Protein AF-A0A975FB37-F1 (afdb_monomer_lite)

Organism: NCBI:txid111769

Foldseek 3Di:
DAEEEPPDDPVLDDAPDLLVLLLLLQLVLQVVFQYHYHYPQVNLVCQLPDPRDDPSSNVSSVVCNVCVVVCVVVVVLFQEHEYEYSPDDDWDWDDDDSHIYTYHYSNLSNDSQLSGHAEEEEQADLLVLVLLLLLVLLCVVVVNQWHFDHNYDHCVHQNRVVVVVVVLPDSGAYEYEYEQLAQDLQGHGDDRVVSQDPQQDADDNRYHYDYHPANDCLLQQALVLLQVLCVVVVPDVVVVVLSVVVVVLCVVPVPNSRNADQAFWDFLQRQLVCCVVRNDDVLVSQCVDPVRVPDPCSVVSHDPPPVCTDTSGHPHPCSSVSSSVRSVVDDSVPDDHDPSNVVVSNVSSSVSCNRGTHRDDPDPPD

Structure (mmCIF, N/CA/C/O backbone):
data_AF-A0A975FB37-F1
#
_entry.id   AF-A0A975FB37-F1
#
loop_
_atom_site.group_PDB
_atom_site.id
_atom_site.type_symbol
_atom_site.label_atom_id
_atom_site.label_alt_id
_atom_site.label_comp_id
_atom_site.label_asym_id
_atom_site.label_entity_id
_atom_site.label_seq_id
_atom_site.pdbx_PDB_ins_code
_atom_site.Cartn_x
_atom_site.Cartn_y
_atom_site.Cartn_z
_atom_site.occupancy
_atom_site.B_iso_or_equiv
_atom_site.auth_seq_id
_atom_site.auth_comp_id
_atom_site.auth_asym_id
_atom_site.auth_atom_id
_atom_site.pdbx_PDB_model_num
ATOM 1 N N . MET A 1 1 ? 6.789 -0.150 -9.348 1.00 93.19 1 MET A N 1
ATOM 2 C CA . MET A 1 1 ? 5.985 -1.177 -10.052 1.00 93.19 1 MET A CA 1
ATOM 3 C C . MET A 1 1 ? 6.853 -2.002 -10.996 1.00 93.19 1 MET A C 1
ATOM 5 O O . MET A 1 1 ? 7.954 -1.569 -11.324 1.00 93.19 1 MET A O 1
ATOM 9 N N . ILE A 1 2 ? 6.384 -3.176 -11.433 1.00 94.19 2 ILE A N 1
ATOM 10 C CA . ILE A 1 2 ? 7.045 -4.003 -12.457 1.00 94.19 2 ILE A CA 1
ATOM 11 C C . ILE A 1 2 ? 6.492 -3.695 -13.847 1.00 94.19 2 ILE A C 1
ATOM 13 O O . ILE A 1 2 ? 5.304 -3.892 -14.096 1.00 94.19 2 ILE A O 1
ATOM 17 N N . PHE A 1 3 ? 7.378 -3.316 -14.765 1.00 95.00 3 PHE A N 1
ATOM 18 C CA . PHE A 1 3 ? 7.104 -3.150 -16.190 1.00 95.00 3 PHE A CA 1
ATOM 19 C C . PHE A 1 3 ? 7.838 -4.235 -16.988 1.00 95.00 3 PHE A C 1
ATOM 21 O O . PHE A 1 3 ? 9.049 -4.392 -16.854 1.00 95.00 3 PHE A O 1
ATOM 28 N N . SER A 1 4 ? 7.130 -4.994 -17.823 1.00 93.88 4 SER A N 1
ATOM 29 C CA . SER A 1 4 ? 7.698 -6.020 -18.700 1.00 93.88 4 SER A CA 1
ATOM 30 C C . SER A 1 4 ? 7.460 -5.655 -20.159 1.00 93.88 4 SER A C 1
ATOM 32 O O . SER A 1 4 ? 6.329 -5.649 -20.629 1.00 93.88 4 SER A O 1
ATOM 34 N N . VAL A 1 5 ? 8.542 -5.380 -20.878 1.00 94.25 5 VAL A N 1
ATOM 35 C CA . VAL A 1 5 ? 8.528 -5.066 -22.306 1.00 94.25 5 VAL A CA 1
ATOM 36 C C . VAL A 1 5 ? 8.487 -6.357 -23.122 1.00 94.25 5 VAL A C 1
ATOM 38 O O . VAL A 1 5 ? 9.238 -7.297 -22.846 1.00 94.25 5 VAL A O 1
ATOM 41 N N . LYS A 1 6 ? 7.597 -6.404 -24.118 1.00 91.94 6 LYS A N 1
ATOM 42 C CA . LYS A 1 6 ? 7.353 -7.551 -25.001 1.00 91.94 6 LYS A CA 1
ATOM 43 C C . LYS A 1 6 ? 7.357 -7.139 -26.466 1.00 91.94 6 LYS A C 1
ATOM 45 O O . LYS A 1 6 ? 7.029 -6.004 -26.806 1.00 91.94 6 LYS A O 1
ATOM 50 N N . ASN A 1 7 ? 7.690 -8.114 -27.314 1.00 88.88 7 ASN A N 1
ATOM 51 C CA . ASN A 1 7 ? 7.647 -8.011 -28.774 1.00 88.88 7 ASN A CA 1
ATOM 52 C C . ASN A 1 7 ? 8.376 -6.776 -29.316 1.00 88.88 7 ASN A C 1
ATOM 54 O O . ASN A 1 7 ? 7.897 -6.164 -30.260 1.00 88.88 7 ASN A O 1
ATOM 58 N N . CYS A 1 8 ? 9.499 -6.404 -28.697 1.00 90.19 8 CYS A N 1
ATOM 59 C CA . CYS A 1 8 ? 10.271 -5.217 -29.036 1.00 90.19 8 CYS A CA 1
ATOM 60 C C . CYS A 1 8 ? 11.519 -5.609 -29.831 1.00 90.19 8 CYS A C 1
ATOM 62 O O . CYS A 1 8 ? 12.377 -6.346 -29.344 1.00 90.19 8 CYS A O 1
ATOM 64 N N . SER A 1 9 ? 11.619 -5.106 -31.054 1.00 85.94 9 SER A N 1
ATOM 65 C CA . SER A 1 9 ? 12.713 -5.369 -31.984 1.00 85.94 9 SER A CA 1
ATOM 66 C C . SER A 1 9 ? 13.222 -4.069 -32.612 1.00 85.94 9 SER A C 1
ATOM 68 O O . SER A 1 9 ? 12.454 -3.110 -32.723 1.00 85.94 9 SER A O 1
ATOM 70 N N . PRO A 1 10 ? 14.488 -4.017 -33.067 1.00 83.69 10 PRO A N 1
ATOM 71 C CA . PRO A 1 10 ? 15.071 -2.804 -33.644 1.00 83.69 10 PRO A CA 1
ATOM 72 C C . PRO A 1 10 ? 14.282 -2.188 -34.808 1.00 83.69 10 PRO A C 1
ATOM 74 O O . PRO A 1 10 ? 14.361 -0.985 -35.024 1.00 83.69 10 PRO A O 1
ATOM 77 N N . SER A 1 11 ? 13.501 -2.979 -35.552 1.00 82.56 11 SER A N 1
ATOM 78 C CA . SER A 1 11 ? 12.647 -2.466 -36.632 1.00 82.56 11 SER A CA 1
ATOM 79 C C . SER A 1 11 ? 11.431 -1.678 -36.137 1.00 82.56 11 SER A C 1
ATOM 81 O O . SER A 1 11 ? 10.822 -0.963 -36.929 1.00 82.56 11 SER A O 1
ATOM 83 N N . GLN A 1 12 ? 11.067 -1.801 -34.859 1.00 82.31 12 GLN A N 1
ATOM 84 C CA . GLN A 1 12 ? 9.903 -1.139 -34.263 1.00 82.31 12 GLN A CA 1
ATOM 85 C C . GLN A 1 12 ? 10.243 0.184 -33.572 1.00 82.31 12 GLN A C 1
ATOM 87 O O . GLN A 1 12 ? 9.341 0.979 -33.348 1.00 82.31 12 GLN A O 1
ATOM 92 N N . TYR A 1 13 ? 11.511 0.441 -33.240 1.00 78.44 13 TYR A N 1
ATOM 93 C CA . TYR A 1 13 ? 11.946 1.699 -32.629 1.00 78.44 13 TYR A CA 1
ATOM 94 C C . TYR A 1 13 ? 13.008 2.379 -33.503 1.00 78.44 13 TYR A C 1
ATOM 96 O O . TYR A 1 13 ? 14.207 2.326 -33.243 1.00 78.44 13 TYR A O 1
ATOM 104 N N . GLY A 1 14 ? 12.548 3.020 -34.582 1.00 73.69 14 GLY A N 1
ATOM 105 C CA . GLY A 1 14 ? 13.384 3.881 -35.424 1.00 73.69 14 GLY A CA 1
ATOM 106 C C . GLY A 1 14 ? 13.847 5.149 -34.694 1.00 73.69 14 GLY A C 1
ATOM 107 O O . GLY A 1 14 ? 13.375 5.452 -33.594 1.00 73.69 14 GLY A O 1
ATOM 108 N N . ASP A 1 15 ? 14.777 5.887 -35.304 1.00 66.88 15 ASP A N 1
ATOM 109 C CA . ASP A 1 15 ? 15.322 7.114 -34.709 1.00 66.88 15 ASP A CA 1
ATOM 110 C C . ASP A 1 15 ? 14.207 8.146 -34.496 1.00 66.88 15 ASP A C 1
ATOM 112 O O . ASP A 1 15 ? 13.345 8.318 -35.357 1.00 66.88 15 ASP A O 1
ATOM 116 N N . GLU A 1 16 ? 14.183 8.758 -33.312 1.00 69.00 16 GLU A N 1
ATOM 117 C CA . GLU A 1 16 ? 13.148 9.710 -32.870 1.00 69.00 16 GLU A CA 1
ATOM 118 C C . GLU A 1 16 ? 11.684 9.204 -32.901 1.00 69.00 16 GLU A C 1
ATOM 120 O O . GLU A 1 16 ? 10.744 9.995 -32.802 1.00 69.00 16 GLU A O 1
ATOM 125 N N . SER A 1 17 ? 11.458 7.889 -32.978 1.00 85.25 17 SER A N 1
ATOM 126 C CA . SER A 1 17 ? 10.111 7.307 -32.872 1.00 85.25 17 SER A CA 1
ATOM 127 C C . SER A 1 17 ? 9.510 7.458 -31.465 1.00 85.25 17 SER A C 1
ATOM 129 O O . SER A 1 17 ? 10.219 7.592 -30.459 1.00 85.25 17 SER A O 1
ATOM 131 N N . ASN A 1 18 ? 8.179 7.390 -31.371 1.00 88.25 18 ASN A N 1
ATOM 132 C CA . ASN A 1 18 ? 7.481 7.333 -30.082 1.00 88.25 18 ASN A CA 1
ATOM 133 C C . ASN A 1 18 ? 7.938 6.108 -29.275 1.00 88.25 18 ASN A C 1
ATOM 135 O O . ASN A 1 18 ? 8.211 6.189 -28.083 1.00 88.25 18 ASN A O 1
ATOM 139 N N . GLU A 1 19 ? 8.126 4.988 -29.957 1.00 91.19 19 GLU A N 1
ATOM 140 C CA . GLU A 1 19 ? 8.624 3.734 -29.419 1.00 91.19 19 GLU A CA 1
ATOM 141 C C . GLU A 1 19 ? 10.027 3.891 -28.817 1.00 91.19 19 GLU A C 1
ATOM 143 O O . GLU A 1 19 ? 10.272 3.444 -27.694 1.00 91.19 19 GLU A O 1
ATOM 148 N N . PHE A 1 20 ? 10.937 4.589 -29.506 1.00 92.12 20 PHE A N 1
ATOM 149 C CA . PHE A 1 20 ? 12.259 4.918 -28.969 1.00 92.12 20 PHE A CA 1
ATOM 150 C C . PHE A 1 20 ? 12.156 5.780 -27.703 1.00 92.12 20 PHE A C 1
ATOM 152 O O . PHE A 1 20 ? 12.791 5.487 -26.686 1.00 92.12 20 PHE A O 1
ATOM 159 N N . ARG A 1 21 ? 11.306 6.812 -27.725 1.00 92.81 21 ARG A N 1
ATOM 160 C CA . ARG A 1 21 ? 11.079 7.691 -26.571 1.00 92.81 21 ARG A CA 1
ATOM 161 C C . ARG A 1 21 ? 10.515 6.928 -25.368 1.00 92.81 21 ARG A C 1
ATOM 163 O O . ARG A 1 21 ? 10.980 7.142 -24.247 1.00 92.81 21 ARG A O 1
ATOM 170 N N . ALA A 1 22 ? 9.563 6.026 -25.594 1.00 94.62 22 ALA A N 1
ATOM 171 C CA . ALA A 1 22 ? 9.016 5.139 -24.574 1.00 94.62 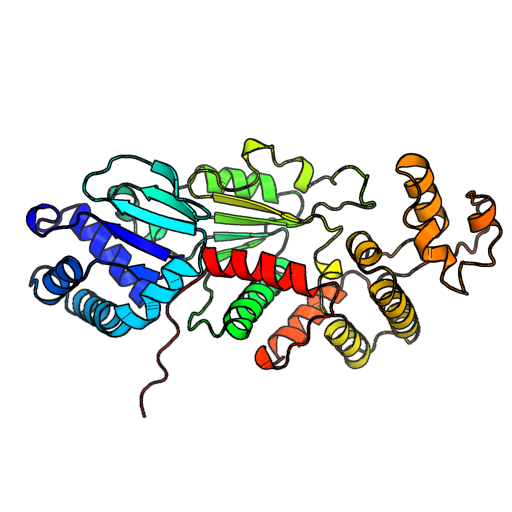22 ALA A CA 1
ATOM 172 C C . ALA A 1 22 ? 10.107 4.254 -23.951 1.00 94.62 22 ALA A C 1
ATOM 174 O O . ALA A 1 22 ? 10.215 4.186 -22.726 1.00 94.62 22 ALA A O 1
ATOM 175 N N . LEU A 1 23 ? 10.973 3.642 -24.769 1.00 95.06 23 LEU A N 1
ATOM 176 C CA . LEU A 1 23 ? 12.101 2.839 -24.283 1.00 95.06 23 LEU A CA 1
ATOM 177 C C . LEU A 1 23 ? 13.064 3.654 -23.418 1.00 95.06 23 LEU A C 1
ATOM 179 O O . LEU A 1 23 ? 13.402 3.218 -22.317 1.00 95.06 23 LEU A O 1
ATOM 183 N N . SER A 1 24 ? 13.471 4.844 -23.867 1.00 94.81 24 SER A N 1
ATOM 184 C CA . SER A 1 24 ? 14.340 5.720 -23.071 1.00 94.81 24 SER A CA 1
ATOM 185 C C . SER A 1 24 ? 13.687 6.132 -21.748 1.00 94.81 24 SER A C 1
ATOM 187 O O . SER A 1 24 ? 14.356 6.119 -20.716 1.00 94.81 24 SER A O 1
ATOM 189 N N . ASN A 1 25 ? 12.387 6.441 -21.729 1.00 95.94 25 ASN A N 1
ATOM 190 C CA . ASN A 1 25 ? 11.673 6.755 -20.487 1.00 95.94 25 ASN A CA 1
ATOM 191 C C . ASN A 1 25 ? 11.625 5.555 -19.530 1.00 95.94 25 ASN A C 1
ATOM 193 O O . ASN A 1 25 ? 11.884 5.713 -18.337 1.00 95.94 25 ASN A O 1
ATOM 197 N N . LEU A 1 26 ? 11.352 4.351 -20.037 1.00 96.12 26 LEU A N 1
ATOM 198 C CA . LEU A 1 26 ? 11.342 3.126 -19.235 1.00 96.12 26 LEU A CA 1
ATOM 199 C C . LEU A 1 26 ? 12.724 2.830 -18.639 1.00 96.12 26 LEU A C 1
ATOM 201 O O . LEU A 1 26 ? 12.837 2.592 -17.436 1.00 96.12 26 LEU A O 1
ATOM 205 N N . LEU A 1 27 ? 13.785 2.911 -19.447 1.00 96.06 27 LEU A N 1
ATOM 206 C CA . LEU A 1 27 ? 15.159 2.751 -18.965 1.00 96.06 27 LEU A CA 1
ATOM 207 C C . LEU A 1 27 ? 15.462 3.763 -17.855 1.00 96.06 27 LEU A C 1
ATOM 209 O O . LEU A 1 27 ? 15.902 3.381 -16.774 1.00 96.06 27 LEU A O 1
ATOM 213 N N . ARG A 1 28 ? 15.156 5.045 -18.067 1.00 95.44 28 ARG A N 1
ATOM 214 C CA . ARG A 1 28 ? 15.399 6.091 -17.063 1.00 95.44 28 ARG A CA 1
ATOM 215 C C . ARG A 1 28 ? 14.607 5.878 -15.784 1.00 95.44 28 ARG A C 1
ATOM 217 O O . ARG A 1 28 ? 15.186 5.984 -14.716 1.00 95.44 28 ARG A O 1
ATOM 224 N N . SER A 1 29 ? 13.351 5.452 -15.869 1.00 95.25 29 SER A N 1
ATOM 225 C CA . SER A 1 29 ? 12.547 5.078 -14.698 1.00 95.25 29 SER A CA 1
ATOM 226 C C . SER A 1 29 ? 13.219 4.020 -13.821 1.00 95.25 29 SER A C 1
ATOM 228 O O . SER A 1 29 ? 13.195 4.105 -12.589 1.00 95.25 29 SER A O 1
ATOM 230 N N . HIS A 1 30 ? 13.854 3.032 -14.458 1.00 94.44 30 HIS A N 1
ATOM 231 C CA . HIS A 1 30 ? 14.640 2.023 -13.760 1.00 94.44 30 HIS A CA 1
ATOM 232 C C . HIS A 1 30 ? 15.905 2.608 -13.127 1.00 94.44 30 HIS A C 1
ATOM 234 O O . HIS A 1 30 ? 16.221 2.307 -11.971 1.00 94.44 30 HIS A O 1
ATOM 240 N N . GLY A 1 31 ? 16.625 3.451 -13.872 1.00 93.50 31 GLY A N 1
ATOM 241 C CA . GLY A 1 31 ? 17.822 4.147 -13.395 1.00 93.50 31 GLY A CA 1
ATOM 242 C C . GLY A 1 31 ? 17.540 5.064 -12.201 1.00 93.50 31 GLY A C 1
ATOM 243 O O . GLY A 1 31 ? 18.263 5.014 -11.206 1.00 93.50 31 GLY A O 1
ATOM 244 N N . ASP A 1 32 ? 16.432 5.801 -12.260 1.00 93.06 32 ASP A N 1
ATOM 245 C CA . ASP A 1 32 ? 15.944 6.735 -11.238 1.00 93.06 32 ASP A CA 1
ATOM 246 C C . ASP A 1 32 ? 15.323 6.021 -10.028 1.00 93.06 32 ASP A C 1
ATOM 248 O O . ASP A 1 32 ? 14.997 6.647 -9.020 1.00 93.06 32 ASP A O 1
ATOM 252 N N . ARG A 1 33 ? 15.215 4.686 -10.080 1.00 92.69 33 ARG A N 1
ATOM 253 C CA . ARG A 1 33 ? 14.678 3.839 -9.001 1.00 92.69 33 ARG A CA 1
ATOM 254 C C . ARG A 1 33 ? 13.201 4.128 -8.702 1.00 92.69 33 ARG A C 1
ATOM 256 O O . ARG A 1 33 ? 12.748 3.993 -7.559 1.00 92.69 33 ARG A O 1
ATOM 263 N N . ASN A 1 34 ? 12.454 4.458 -9.752 1.00 94.50 34 ASN A N 1
ATOM 264 C CA . ASN A 1 34 ? 11.003 4.621 -9.715 1.00 94.50 34 ASN A CA 1
ATOM 265 C C . ASN A 1 34 ? 10.298 3.277 -9.917 1.00 94.50 34 ASN A C 1
ATOM 267 O O . ASN A 1 34 ? 9.378 2.945 -9.175 1.00 94.50 34 ASN A O 1
ATOM 271 N N . ASN A 1 35 ? 10.759 2.485 -10.891 1.00 93.94 35 ASN A N 1
ATOM 272 C CA . ASN A 1 35 ? 10.138 1.218 -11.275 1.00 93.94 35 ASN A CA 1
ATOM 273 C C . ASN A 1 35 ? 11.181 0.138 -11.598 1.00 93.94 35 ASN A C 1
ATOM 275 O O . ASN A 1 35 ? 12.357 0.420 -11.826 1.00 93.94 35 ASN A O 1
ATOM 279 N N . LEU A 1 36 ? 10.755 -1.123 -11.617 1.00 93.25 36 LEU A N 1
ATOM 280 C CA . LEU A 1 36 ? 11.524 -2.232 -12.179 1.00 93.25 36 LEU A CA 1
ATOM 281 C C . LEU A 1 36 ? 11.108 -2.426 -13.634 1.00 93.25 36 LEU A C 1
ATOM 283 O O . LEU A 1 36 ? 9.917 -2.450 -13.927 1.00 93.25 36 LEU A O 1
ATOM 287 N N . VAL A 1 37 ? 12.077 -2.581 -14.536 1.00 94.06 37 VAL A N 1
ATOM 288 C CA . VAL A 1 37 ? 11.817 -2.717 -15.971 1.00 94.06 37 VAL A CA 1
ATOM 289 C C . VAL A 1 37 ? 12.526 -3.958 -16.479 1.00 94.06 37 VAL A C 1
ATOM 291 O O . VAL A 1 37 ? 13.714 -4.150 -16.226 1.00 94.06 37 VAL A O 1
ATOM 294 N N . PHE A 1 38 ? 11.777 -4.795 -17.186 1.00 91.94 38 PHE A N 1
ATOM 295 C CA . PHE A 1 38 ? 12.219 -6.075 -17.705 1.00 91.94 38 PHE A CA 1
ATOM 296 C C . PHE A 1 38 ? 12.115 -6.112 -19.213 1.00 91.94 38 PHE A C 1
ATOM 298 O O . PHE A 1 38 ? 11.080 -5.786 -19.787 1.00 91.94 38 PHE A O 1
ATOM 305 N N . PHE A 1 39 ? 13.176 -6.611 -19.823 1.00 92.12 39 PHE A N 1
ATOM 306 C CA . PHE A 1 39 ? 13.273 -6.892 -21.243 1.00 92.12 39 PHE A CA 1
ATOM 307 C C . PHE A 1 39 ? 13.617 -8.368 -21.413 1.00 92.12 39 PHE A C 1
ATOM 309 O O . PHE A 1 39 ? 14.207 -8.979 -20.514 1.00 92.12 39 PHE A O 1
ATOM 316 N N . ASP A 1 40 ? 13.286 -8.956 -22.558 1.00 90.00 40 ASP A N 1
ATOM 317 C CA . ASP A 1 40 ? 13.932 -10.209 -22.919 1.00 90.00 40 ASP A CA 1
ATOM 318 C C . ASP A 1 40 ? 15.416 -9.982 -23.253 1.00 90.00 40 ASP A C 1
ATOM 320 O O . ASP A 1 40 ? 15.902 -8.866 -23.466 1.00 90.00 40 ASP A O 1
ATOM 324 N N . LYS A 1 41 ? 16.157 -11.090 -23.257 1.00 90.88 41 LYS A N 1
ATOM 325 C CA . LYS A 1 41 ? 17.615 -11.087 -23.353 1.00 90.88 41 LYS A CA 1
ATOM 326 C C . LYS A 1 41 ? 18.128 -10.526 -24.680 1.00 90.88 41 LYS A C 1
ATOM 328 O O . LYS A 1 41 ? 19.257 -10.041 -24.720 1.00 90.88 41 LYS A O 1
ATOM 333 N N . ASN A 1 42 ? 17.359 -10.653 -25.758 1.00 91.88 42 ASN A N 1
ATOM 334 C CA . ASN A 1 42 ? 17.788 -10.190 -27.070 1.00 91.88 42 ASN A CA 1
ATOM 335 C C . ASN A 1 42 ? 17.549 -8.687 -27.178 1.00 91.88 42 ASN A C 1
ATOM 337 O O . ASN A 1 42 ? 18.507 -7.956 -27.414 1.00 91.88 42 ASN A O 1
ATOM 341 N N . THR A 1 43 ? 16.345 -8.218 -26.838 1.00 92.19 43 THR A N 1
ATOM 342 C CA . THR A 1 43 ? 16.012 -6.787 -26.859 1.00 92.19 43 THR A CA 1
ATOM 343 C C . THR A 1 43 ? 16.983 -5.953 -26.027 1.00 92.19 43 THR A C 1
ATOM 345 O O . THR A 1 43 ? 17.493 -4.940 -26.500 1.00 92.19 43 THR A O 1
ATOM 348 N N . ILE A 1 44 ? 17.313 -6.375 -24.801 1.00 94.31 44 ILE A N 1
ATOM 349 C CA . ILE A 1 44 ? 18.229 -5.588 -23.960 1.00 94.31 44 ILE A CA 1
ATOM 350 C C . ILE A 1 44 ? 19.656 -5.535 -24.523 1.00 94.31 44 ILE A C 1
ATOM 352 O O . ILE A 1 44 ? 20.324 -4.510 -24.408 1.00 94.31 44 ILE A O 1
ATOM 356 N N . ARG A 1 45 ? 20.131 -6.603 -25.179 1.00 94.62 45 ARG A N 1
ATOM 357 C CA . ARG A 1 45 ? 21.443 -6.607 -25.846 1.00 94.62 45 ARG A CA 1
ATOM 358 C C . ARG A 1 45 ? 21.457 -5.698 -27.062 1.00 94.62 45 ARG A C 1
ATOM 360 O O . ARG A 1 45 ? 22.458 -5.021 -27.288 1.00 94.62 45 ARG A O 1
ATOM 367 N N . ASP A 1 46 ? 20.364 -5.667 -27.813 1.00 93.81 46 ASP A N 1
ATOM 368 C CA . ASP A 1 46 ? 20.222 -4.774 -28.957 1.00 93.81 46 ASP A CA 1
ATOM 369 C C . ASP A 1 46 ? 20.258 -3.310 -28.499 1.00 93.81 46 ASP A C 1
ATOM 371 O O . ASP A 1 46 ? 20.977 -2.501 -29.084 1.00 93.81 46 ASP A O 1
ATOM 375 N N . ILE A 1 47 ? 19.584 -2.978 -27.391 1.00 94.44 47 ILE A N 1
ATOM 376 C CA . ILE A 1 47 ? 19.652 -1.648 -26.760 1.00 94.44 47 ILE A CA 1
ATOM 377 C C . ILE A 1 47 ? 21.090 -1.307 -26.335 1.00 94.44 47 ILE A C 1
ATOM 379 O O . ILE A 1 47 ? 21.580 -0.222 -26.649 1.00 94.44 47 ILE A O 1
ATOM 383 N N . ILE A 1 48 ? 21.791 -2.226 -25.657 1.00 96.12 48 ILE A N 1
ATOM 384 C CA . ILE A 1 48 ? 23.177 -2.020 -25.194 1.00 96.12 48 ILE A CA 1
ATOM 385 C C . ILE A 1 48 ? 24.131 -1.747 -26.362 1.00 96.12 48 ILE A C 1
ATOM 387 O O . ILE A 1 48 ? 25.018 -0.906 -26.242 1.00 96.12 48 ILE A O 1
ATOM 391 N N . ASN A 1 49 ? 23.973 -2.445 -27.485 1.00 94.50 49 ASN A N 1
ATOM 392 C CA . ASN A 1 49 ? 24.878 -2.316 -28.629 1.00 94.50 49 ASN A CA 1
ATOM 393 C C . ASN A 1 49 ? 24.456 -1.222 -29.618 1.00 94.50 49 ASN A C 1
ATOM 395 O O . ASN A 1 49 ? 25.226 -0.877 -30.514 1.00 94.50 49 ASN A O 1
ATOM 399 N N . SER A 1 50 ? 23.251 -0.669 -29.472 1.00 91.75 50 SER A N 1
ATOM 400 C CA . SER A 1 50 ? 22.730 0.321 -30.404 1.00 91.75 50 SER A CA 1
ATOM 401 C C . SER A 1 50 ? 23.377 1.701 -30.194 1.00 91.75 50 SER A C 1
ATOM 403 O O . SER A 1 50 ? 23.426 2.222 -29.069 1.00 91.75 50 SER A O 1
ATOM 405 N N . PRO A 1 51 ? 23.850 2.349 -31.277 1.00 90.12 51 PRO A N 1
ATOM 406 C CA . PRO A 1 51 ? 24.356 3.715 -31.214 1.00 90.12 51 PRO A CA 1
ATOM 407 C C . PRO A 1 51 ? 23.244 4.750 -30.988 1.00 90.12 51 PRO A C 1
ATOM 409 O O . PRO A 1 51 ? 23.560 5.868 -30.592 1.00 90.12 51 PRO A O 1
ATOM 412 N N . MET A 1 52 ? 21.972 4.383 -31.194 1.00 90.31 52 MET A N 1
ATOM 413 C CA . MET A 1 52 ? 20.820 5.287 -31.068 1.00 90.31 52 MET A CA 1
ATOM 414 C C . MET A 1 52 ? 20.563 5.706 -29.619 1.00 90.31 52 MET A C 1
ATOM 416 O O . MET A 1 52 ? 20.191 6.841 -29.342 1.00 90.31 52 MET A O 1
ATOM 420 N N . PHE A 1 53 ? 20.788 4.799 -28.667 1.00 93.06 53 PHE A N 1
ATOM 421 C CA . PHE A 1 53 ? 20.636 5.123 -27.253 1.00 93.06 53 PHE A CA 1
ATOM 422 C C . PHE A 1 53 ? 21.801 5.978 -26.766 1.00 93.06 53 PHE A C 1
ATOM 424 O O . PHE A 1 53 ? 22.956 5.790 -27.152 1.00 93.06 53 PHE A O 1
ATOM 431 N N . CYS A 1 54 ? 21.532 6.916 -25.863 1.00 93.31 54 CYS A N 1
ATOM 432 C CA . CYS A 1 54 ? 22.608 7.686 -25.257 1.00 93.31 54 CYS A CA 1
ATOM 433 C C . CYS A 1 54 ? 23.457 6.805 -24.317 1.00 93.31 54 CYS A C 1
ATOM 435 O O . CYS A 1 54 ? 23.069 5.702 -23.923 1.00 93.31 54 CYS A O 1
ATOM 437 N N . LYS A 1 55 ? 24.636 7.300 -23.915 1.00 95.12 55 LYS A N 1
ATOM 438 C CA . LYS A 1 55 ? 25.526 6.570 -22.993 1.00 95.12 55 LYS A CA 1
ATOM 439 C C . LYS A 1 55 ? 24.824 6.198 -21.681 1.00 95.12 55 LYS A C 1
ATOM 441 O O . LYS A 1 55 ? 25.061 5.109 -21.172 1.00 95.12 55 LYS A O 1
ATOM 446 N N . ILE A 1 56 ? 23.976 7.085 -21.158 1.00 95.56 56 ILE A N 1
ATOM 447 C CA . ILE A 1 56 ? 23.252 6.874 -19.896 1.00 95.56 56 ILE A CA 1
ATOM 448 C C . ILE A 1 56 ? 22.263 5.713 -20.040 1.00 95.56 56 ILE A C 1
ATOM 450 O O . ILE A 1 56 ? 22.332 4.766 -19.261 1.00 95.56 56 ILE A O 1
ATOM 454 N N . ASP A 1 57 ? 21.414 5.743 -21.069 1.00 96.00 57 ASP A N 1
ATOM 455 C CA . ASP A 1 57 ? 20.409 4.702 -21.319 1.00 96.00 57 ASP A CA 1
ATOM 456 C C . ASP A 1 57 ? 21.074 3.325 -21.516 1.00 96.00 57 ASP A C 1
ATOM 458 O O . ASP A 1 57 ? 20.644 2.336 -20.922 1.00 96.00 57 ASP A O 1
ATOM 462 N N . ARG A 1 58 ? 22.198 3.263 -22.251 1.00 96.56 58 ARG A N 1
ATOM 463 C CA . ARG A 1 58 ? 22.994 2.029 -22.388 1.00 96.56 58 ARG A CA 1
ATOM 464 C C . ARG A 1 58 ? 23.577 1.536 -21.064 1.00 96.56 58 ARG A C 1
ATOM 466 O O . ARG A 1 58 ? 23.566 0.336 -20.812 1.00 96.56 58 ARG A O 1
ATOM 473 N N . CYS A 1 59 ? 24.091 2.427 -20.213 1.00 95.69 59 CYS A N 1
ATOM 474 C CA . CYS A 1 59 ? 24.597 2.040 -18.892 1.00 95.69 59 CYS A CA 1
ATOM 475 C C . CYS A 1 59 ? 23.488 1.452 -18.009 1.00 95.69 59 CYS A C 1
ATOM 477 O O . CYS A 1 59 ? 23.734 0.474 -17.306 1.00 95.69 59 CYS A O 1
ATOM 479 N N . ILE A 1 60 ? 22.273 2.006 -18.070 1.00 96.00 60 ILE A N 1
ATOM 480 C CA . ILE A 1 60 ? 21.121 1.449 -17.353 1.00 96.00 60 ILE A CA 1
ATOM 481 C C . ILE A 1 60 ? 20.727 0.089 -17.940 1.00 96.00 60 ILE A C 1
ATOM 483 O O . ILE A 1 60 ? 20.464 -0.847 -17.191 1.00 96.00 60 ILE A O 1
ATOM 487 N N . ALA A 1 61 ? 20.746 -0.057 -19.266 1.00 96.25 61 ALA A N 1
ATOM 488 C CA . ALA A 1 61 ? 20.470 -1.332 -19.917 1.00 96.25 61 ALA A CA 1
ATOM 489 C C . ALA A 1 61 ? 21.462 -2.436 -19.499 1.00 96.25 61 ALA A C 1
ATOM 491 O O . ALA A 1 61 ? 21.048 -3.574 -19.279 1.00 96.25 61 ALA A O 1
ATOM 492 N N . VAL A 1 62 ? 22.746 -2.100 -19.314 1.00 95.44 62 VAL A N 1
ATOM 493 C CA . VAL A 1 62 ? 23.747 -3.016 -18.736 1.00 95.44 62 VAL A CA 1
ATOM 494 C C . VAL A 1 62 ? 23.394 -3.390 -17.290 1.00 95.44 62 VAL A C 1
ATOM 496 O O . VAL A 1 62 ? 23.430 -4.571 -16.961 1.00 95.44 62 VAL A O 1
ATOM 499 N N . ASP A 1 63 ? 22.994 -2.429 -16.443 1.00 92.19 63 ASP A N 1
ATOM 500 C CA . ASP A 1 63 ? 22.560 -2.704 -15.056 1.00 92.19 63 ASP A CA 1
ATOM 501 C C . ASP A 1 63 ? 21.379 -3.688 -15.024 1.00 92.19 63 ASP A C 1
ATOM 503 O O . ASP A 1 63 ? 21.402 -4.662 -14.270 1.00 92.19 63 ASP A O 1
ATOM 507 N N . ILE A 1 64 ? 20.387 -3.486 -15.900 1.00 92.69 64 ILE A N 1
ATOM 508 C CA . ILE A 1 64 ? 19.243 -4.393 -16.056 1.00 92.69 64 ILE A CA 1
ATOM 509 C C . ILE A 1 64 ? 19.715 -5.777 -16.513 1.00 92.69 64 ILE A C 1
ATOM 511 O O . ILE A 1 64 ? 19.317 -6.776 -15.919 1.00 92.69 64 ILE A O 1
ATOM 515 N N . PHE A 1 65 ? 20.570 -5.853 -17.540 1.00 93.81 65 PHE A N 1
ATOM 516 C CA . PHE A 1 65 ? 21.071 -7.119 -18.084 1.00 93.81 65 PHE A CA 1
ATOM 517 C C . PHE A 1 65 ? 21.824 -7.950 -17.037 1.00 93.81 65 PHE A C 1
ATOM 519 O O . PHE A 1 65 ? 21.553 -9.144 -16.891 1.00 93.81 65 PHE A O 1
ATOM 526 N N . ASP A 1 66 ? 22.717 -7.314 -16.276 1.00 89.88 66 ASP A N 1
ATOM 527 C CA . ASP A 1 66 ? 23.538 -7.962 -15.246 1.00 89.88 66 ASP A CA 1
ATOM 528 C C . ASP A 1 66 ? 22.705 -8.543 -14.096 1.00 89.88 66 ASP A C 1
ATOM 530 O O . ASP A 1 66 ? 23.147 -9.456 -13.400 1.00 89.88 66 ASP A O 1
ATOM 534 N N . THR A 1 67 ? 21.497 -8.020 -13.890 1.00 86.69 67 THR A N 1
ATOM 535 C CA . THR A 1 67 ? 20.635 -8.355 -12.752 1.00 86.69 67 THR A CA 1
ATOM 536 C C . THR A 1 67 ? 19.388 -9.157 -13.142 1.00 86.69 67 THR A C 1
ATOM 538 O O . THR A 1 67 ? 18.605 -9.559 -12.280 1.00 86.69 67 THR A O 1
ATOM 541 N N . MET A 1 68 ? 19.224 -9.493 -14.429 1.00 84.31 68 MET A N 1
ATOM 542 C CA . MET A 1 68 ? 18.053 -10.218 -14.945 1.00 84.31 68 MET A CA 1
ATOM 543 C C . MET A 1 68 ? 17.750 -11.526 -14.199 1.00 84.31 68 MET A C 1
ATOM 545 O O . MET A 1 68 ? 16.581 -11.835 -13.971 1.00 84.31 68 MET A O 1
ATOM 549 N N . SER A 1 69 ? 18.770 -12.308 -13.825 1.00 79.50 69 SER A N 1
ATOM 550 C CA . SER A 1 69 ? 18.573 -13.608 -13.163 1.00 79.50 69 SER A CA 1
ATOM 551 C C . SER A 1 69 ? 18.019 -13.481 -11.746 1.00 79.50 69 SER A C 1
ATOM 553 O O . SER A 1 69 ? 17.188 -14.292 -11.343 1.00 79.50 69 SER A O 1
ATOM 555 N N . GLU A 1 70 ? 18.449 -12.460 -11.000 1.00 75.81 70 GLU A N 1
ATOM 556 C CA . GLU A 1 70 ? 17.939 -12.181 -9.650 1.00 75.81 70 GLU A CA 1
ATOM 557 C C . GLU A 1 70 ? 16.460 -11.785 -9.707 1.00 75.81 70 GLU A C 1
ATOM 559 O O . GLU A 1 70 ? 15.670 -12.118 -8.826 1.00 75.81 70 GLU A O 1
ATOM 564 N N . TYR A 1 71 ? 16.058 -11.120 -10.787 1.00 74.38 71 TYR A N 1
ATOM 565 C CA . TYR A 1 71 ? 14.752 -10.490 -10.872 1.00 74.38 71 TYR A CA 1
ATOM 566 C C . TYR A 1 71 ? 13.679 -11.268 -11.620 1.00 74.38 71 TYR A C 1
ATOM 568 O O . TYR A 1 71 ? 12.496 -10.994 -11.427 1.00 74.38 71 TYR A O 1
ATOM 576 N N . GLN A 1 72 ? 14.040 -12.295 -12.390 1.00 77.56 72 GLN A N 1
ATOM 577 C CA . GLN A 1 72 ? 13.048 -13.261 -12.870 1.00 77.56 72 GLN A CA 1
ATOM 578 C C . GLN A 1 72 ? 12.278 -13.911 -11.711 1.00 77.56 72 GLN A C 1
ATOM 580 O O . GLN A 1 72 ? 11.098 -14.219 -11.857 1.00 77.56 72 GLN A O 1
ATOM 585 N N . GLN A 1 73 ? 12.907 -14.057 -10.541 1.00 79.19 73 GLN A N 1
ATOM 586 C CA . GLN A 1 73 ? 12.236 -14.547 -9.336 1.00 79.19 73 GLN A CA 1
ATOM 587 C C . GLN A 1 73 ? 11.156 -13.572 -8.843 1.00 79.19 73 GLN A C 1
ATOM 589 O O . GLN A 1 73 ? 10.094 -14.013 -8.410 1.00 79.19 73 GLN A O 1
ATOM 594 N N . LEU A 1 74 ? 11.370 -12.256 -8.981 1.00 81.31 74 LEU A N 1
ATOM 595 C CA . LEU A 1 74 ? 10.391 -11.235 -8.586 1.00 81.31 74 LEU A CA 1
ATOM 596 C C . LEU A 1 74 ? 9.107 -11.323 -9.406 1.00 81.31 74 LEU A C 1
ATOM 598 O O . LEU A 1 74 ? 8.022 -11.182 -8.850 1.00 81.31 74 LEU A O 1
ATOM 602 N N . LEU A 1 75 ? 9.216 -11.621 -10.706 1.00 82.75 75 LEU A N 1
ATOM 603 C CA . LEU A 1 75 ? 8.046 -11.809 -11.565 1.00 82.75 75 LEU A CA 1
ATOM 604 C C . LEU A 1 75 ? 7.128 -12.926 -11.059 1.00 82.75 75 LEU A C 1
ATOM 606 O O . LEU A 1 75 ? 5.948 -12.902 -11.381 1.00 82.75 75 LEU A O 1
ATOM 610 N N . ASN A 1 76 ? 7.640 -13.895 -10.293 1.00 81.81 76 ASN A N 1
ATOM 611 C CA . ASN A 1 76 ? 6.847 -14.981 -9.712 1.00 81.81 76 ASN A CA 1
ATOM 612 C C . ASN A 1 76 ? 6.242 -14.648 -8.347 1.00 81.81 76 ASN A C 1
ATOM 614 O O . ASN A 1 76 ? 5.253 -15.268 -7.977 1.00 81.81 76 ASN A O 1
ATOM 618 N N . LEU A 1 77 ? 6.820 -13.694 -7.618 1.00 84.69 77 LEU A N 1
ATOM 619 C CA . LEU A 1 77 ? 6.361 -13.301 -6.282 1.00 84.69 77 LEU A CA 1
ATOM 620 C C . LEU A 1 77 ? 5.244 -12.257 -6.317 1.00 84.69 77 LEU A C 1
ATOM 622 O O . LEU A 1 77 ? 4.476 -12.139 -5.361 1.00 84.69 77 LEU A O 1
ATOM 626 N N . PHE A 1 78 ? 5.197 -11.478 -7.394 1.00 88.19 78 PHE A N 1
ATOM 627 C CA . PHE A 1 78 ? 4.266 -10.378 -7.558 1.00 88.19 78 PHE A CA 1
ATOM 628 C C . PHE A 1 78 ? 3.077 -10.771 -8.435 1.00 88.19 78 PHE A C 1
ATOM 630 O O . PHE A 1 78 ? 3.213 -11.446 -9.459 1.00 88.19 78 PHE A O 1
ATOM 637 N N . ASP A 1 79 ? 1.905 -10.321 -8.001 1.00 90.81 79 ASP A N 1
ATOM 638 C CA . ASP A 1 79 ? 0.610 -10.646 -8.589 1.00 90.81 79 ASP A CA 1
ATOM 639 C C . ASP A 1 79 ? 0.200 -9.609 -9.640 1.00 90.81 79 ASP A C 1
ATOM 641 O O . ASP A 1 79 ? -0.726 -9.852 -10.404 1.00 90.81 79 ASP A O 1
ATOM 645 N N . ILE A 1 80 ? 0.862 -8.446 -9.686 1.00 92.81 80 ILE A N 1
ATOM 646 C CA . ILE A 1 80 ? 0.528 -7.357 -10.611 1.00 92.81 80 ILE A CA 1
ATOM 647 C C . ILE A 1 80 ? 1.755 -6.978 -11.433 1.00 92.81 80 ILE A C 1
ATOM 649 O O . ILE A 1 80 ? 2.803 -6.616 -10.897 1.00 92.81 80 ILE A O 1
ATOM 653 N N . ILE A 1 81 ? 1.608 -7.048 -12.755 1.00 93.75 81 ILE A N 1
ATOM 654 C CA . ILE A 1 81 ? 2.652 -6.714 -13.728 1.00 93.75 81 ILE A CA 1
ATOM 655 C C . ILE A 1 81 ? 2.042 -5.815 -14.799 1.00 93.75 81 ILE A C 1
ATOM 657 O O . ILE A 1 81 ? 0.920 -6.047 -15.243 1.00 93.75 81 ILE A O 1
ATOM 661 N N . VAL A 1 82 ? 2.788 -4.810 -15.252 1.00 95.31 82 VAL A N 1
ATOM 662 C CA . VAL A 1 82 ? 2.429 -4.053 -16.454 1.00 95.31 82 VAL A CA 1
ATOM 663 C C . VAL A 1 82 ? 3.164 -4.656 -17.641 1.00 95.31 82 VAL A C 1
ATOM 665 O O . VAL A 1 82 ? 4.393 -4.681 -17.658 1.00 95.31 82 VAL A O 1
ATOM 668 N N . GLU A 1 83 ? 2.428 -5.149 -18.629 1.00 95.25 83 GLU A N 1
ATOM 669 C CA . GLU A 1 83 ? 2.988 -5.621 -19.893 1.00 95.25 83 GLU A CA 1
ATOM 670 C C . GLU A 1 83 ? 2.932 -4.501 -20.931 1.00 95.25 83 GLU A C 1
ATOM 672 O O . GLU A 1 83 ? 1.870 -3.944 -21.198 1.00 95.25 83 GLU A O 1
ATOM 677 N N . ILE A 1 84 ? 4.079 -4.190 -21.524 1.00 95.00 84 ILE A N 1
ATOM 678 C CA . ILE A 1 84 ? 4.232 -3.160 -22.548 1.00 95.00 84 ILE A CA 1
ATOM 679 C C . ILE A 1 84 ? 4.524 -3.878 -23.857 1.00 95.00 84 ILE A C 1
ATOM 681 O O . ILE A 1 84 ? 5.637 -4.364 -24.066 1.00 95.00 84 ILE A O 1
ATOM 685 N N . ASP A 1 85 ? 3.514 -3.991 -24.711 1.00 92.06 85 ASP A N 1
ATOM 686 C CA . ASP A 1 85 ? 3.594 -4.776 -25.941 1.00 92.06 85 ASP A CA 1
ATOM 687 C C . ASP A 1 85 ? 3.623 -3.857 -27.167 1.00 92.06 85 ASP A C 1
ATOM 689 O O . ASP A 1 85 ? 2.676 -3.121 -27.440 1.00 92.06 85 ASP A O 1
ATOM 693 N N . PHE A 1 86 ? 4.722 -3.924 -27.919 1.00 90.38 86 PHE A N 1
ATOM 694 C CA . PHE A 1 86 ? 4.973 -3.104 -29.110 1.00 90.38 86 PHE A CA 1
ATOM 695 C C . PHE A 1 86 ? 4.097 -3.494 -30.311 1.00 90.38 86 PHE A C 1
ATOM 697 O O . PHE A 1 86 ? 4.071 -2.783 -31.311 1.00 90.38 86 PHE A O 1
ATOM 704 N N . CYS A 1 87 ? 3.378 -4.613 -30.225 1.00 88.88 87 CYS A N 1
ATOM 705 C CA . CYS A 1 87 ? 2.412 -5.057 -31.230 1.00 88.88 87 CYS A CA 1
ATOM 706 C C . CYS A 1 87 ? 0.955 -4.849 -30.782 1.00 88.88 87 CYS A C 1
ATOM 708 O O . CYS A 1 87 ? 0.035 -5.338 -31.440 1.00 88.88 87 CYS A O 1
ATOM 710 N N . TYR A 1 88 ? 0.731 -4.168 -29.657 1.00 90.00 88 TYR A N 1
ATOM 711 C CA . TYR A 1 88 ? -0.587 -3.955 -29.068 1.00 90.00 88 TYR A CA 1
ATOM 712 C C . TYR A 1 88 ? -0.985 -2.475 -29.095 1.00 90.00 88 TYR A C 1
ATOM 714 O O . TYR A 1 88 ? -0.143 -1.581 -29.081 1.00 90.00 88 TYR A O 1
ATOM 722 N N . SER A 1 89 ? -2.291 -2.208 -29.123 1.00 88.44 89 SER A N 1
ATOM 723 C CA . SER A 1 89 ? -2.851 -0.857 -29.046 1.00 88.44 89 SER A CA 1
ATOM 724 C C . SER A 1 89 ? -3.968 -0.819 -28.007 1.00 88.44 89 SER A C 1
ATOM 726 O O . SER A 1 89 ? -4.887 -1.637 -28.066 1.00 88.44 89 SER A O 1
ATOM 728 N N . GLY A 1 90 ? -3.905 0.136 -27.076 1.00 89.19 90 GLY A N 1
ATOM 729 C CA . GLY A 1 90 ? -4.902 0.342 -26.032 1.00 89.19 90 GLY A CA 1
ATOM 730 C C . GLY A 1 90 ? -4.447 -0.083 -24.635 1.00 89.19 90 GLY A C 1
ATOM 731 O O . GLY A 1 90 ? -3.263 -0.213 -24.331 1.00 89.19 90 GLY A O 1
ATOM 732 N N . CYS A 1 91 ? -5.428 -0.300 -23.760 1.00 91.31 91 CYS A N 1
ATOM 733 C CA . CYS A 1 91 ? -5.243 -0.682 -22.363 1.00 91.31 91 CYS A CA 1
ATOM 734 C C . CYS A 1 91 ? -6.230 -1.797 -22.020 1.00 91.31 91 CYS A C 1
ATOM 736 O O . CYS A 1 91 ? -7.426 -1.652 -22.267 1.00 91.31 91 CYS A O 1
ATOM 738 N N . ASN A 1 92 ? -5.739 -2.913 -21.485 1.00 93.38 92 ASN A N 1
ATOM 739 C CA . ASN A 1 92 ? -6.592 -4.007 -21.028 1.00 93.38 92 ASN A CA 1
ATOM 740 C C . ASN A 1 92 ? -5.994 -4.698 -19.800 1.00 93.38 92 ASN A C 1
ATOM 742 O O . ASN A 1 92 ? -4.781 -4.703 -19.611 1.00 93.38 92 ASN A O 1
ATOM 746 N N . ILE A 1 93 ? -6.843 -5.316 -18.984 1.00 92.50 93 ILE A N 1
ATOM 747 C CA . ILE A 1 93 ? -6.426 -6.159 -17.866 1.00 92.50 93 ILE A CA 1
ATOM 748 C C . ILE A 1 93 ? -6.641 -7.614 -18.267 1.00 92.50 93 ILE A C 1
ATOM 750 O O . ILE A 1 93 ? -7.732 -8.003 -18.677 1.00 92.50 93 ILE A O 1
ATOM 754 N N . ILE A 1 94 ? -5.595 -8.422 -18.139 1.00 92.12 94 ILE A N 1
ATOM 755 C CA . ILE A 1 94 ? -5.614 -9.846 -18.463 1.00 92.12 94 ILE A CA 1
ATOM 756 C C . ILE A 1 94 ? -5.300 -10.630 -17.193 1.00 92.12 94 ILE A C 1
ATOM 758 O O . ILE A 1 94 ? -4.258 -10.422 -16.574 1.00 92.12 94 ILE A O 1
ATOM 762 N N . SER A 1 95 ? -6.170 -11.564 -16.825 1.00 87.94 95 SER A N 1
ATOM 763 C CA . SER A 1 95 ? -5.882 -12.528 -15.761 1.00 87.94 95 SER A CA 1
ATOM 764 C C . SER A 1 95 ? -5.045 -13.684 -16.315 1.00 87.94 95 SER A C 1
ATOM 766 O O . SER A 1 95 ? -5.441 -14.340 -17.279 1.00 87.94 95 SER A O 1
ATOM 768 N N . GLN A 1 96 ? -3.886 -13.938 -15.713 1.00 83.31 96 GLN A N 1
ATOM 769 C CA . GLN A 1 96 ? -2.986 -15.044 -16.040 1.00 83.31 96 GLN A CA 1
ATOM 770 C C . GLN A 1 96 ? -2.746 -15.883 -14.780 1.00 83.31 96 GLN A C 1
ATOM 772 O O . GLN A 1 96 ? -1.810 -15.635 -14.018 1.00 83.31 96 GLN A O 1
ATOM 777 N N . GLY A 1 97 ? -3.619 -16.868 -14.545 1.00 83.19 97 GLY A N 1
ATOM 778 C CA . GLY A 1 97 ? -3.660 -17.590 -13.270 1.00 83.19 97 GLY A CA 1
ATOM 779 C C . GLY A 1 97 ? -3.979 -16.625 -12.127 1.00 83.19 97 GLY A C 1
ATOM 780 O O . GLY A 1 97 ? -4.931 -15.855 -12.231 1.00 83.19 97 GLY A O 1
ATOM 781 N N . ASP A 1 98 ? -3.138 -16.618 -11.093 1.00 83.50 98 ASP A N 1
ATOM 782 C CA . ASP A 1 98 ? -3.278 -15.725 -9.933 1.00 83.50 98 ASP A CA 1
ATOM 783 C C . ASP A 1 98 ? -2.732 -14.305 -10.178 1.00 83.50 98 ASP A C 1
ATOM 785 O O . ASP A 1 98 ? -2.795 -13.450 -9.296 1.00 83.50 98 ASP A O 1
ATOM 789 N N . LYS A 1 99 ? -2.187 -14.029 -11.373 1.00 89.44 99 LYS A N 1
ATOM 790 C CA . LYS A 1 99 ? -1.623 -12.719 -11.721 1.00 89.44 99 LYS A CA 1
ATOM 791 C C . LYS A 1 99 ? -2.592 -11.883 -12.543 1.00 89.44 99 LYS A C 1
ATOM 793 O O . LYS A 1 99 ? -3.251 -12.375 -13.457 1.00 89.44 99 LYS A O 1
ATOM 798 N N . SER A 1 100 ? -2.596 -10.587 -12.276 1.00 93.50 100 SER A N 1
ATOM 799 C CA . SER A 1 100 ? -3.232 -9.563 -13.094 1.00 93.50 100 SER A CA 1
ATOM 800 C C . SER A 1 100 ? -2.177 -8.832 -13.921 1.00 93.50 100 SER A C 1
ATOM 802 O O . SER A 1 100 ? -1.245 -8.232 -13.385 1.00 93.50 100 SER A O 1
ATOM 804 N N . VAL A 1 101 ? -2.330 -8.871 -15.241 1.00 94.31 101 VAL A N 1
ATOM 805 C CA . VAL A 1 101 ? -1.447 -8.192 -16.190 1.00 94.31 101 VAL A CA 1
ATOM 806 C C . VAL A 1 101 ? -2.164 -6.974 -16.756 1.00 94.31 101 VAL A C 1
ATOM 808 O O . VAL A 1 101 ? -3.175 -7.112 -17.443 1.00 94.31 101 VAL A O 1
ATOM 811 N N . ILE A 1 102 ? -1.636 -5.782 -16.486 1.00 95.56 102 ILE A N 1
ATOM 812 C CA . ILE A 1 102 ? -2.098 -4.534 -17.100 1.00 95.56 102 ILE A CA 1
ATOM 813 C C . ILE A 1 102 ? -1.352 -4.392 -18.425 1.00 95.56 102 ILE A C 1
ATOM 815 O O . ILE A 1 102 ? -0.177 -4.035 -18.445 1.00 95.56 102 ILE A O 1
ATOM 819 N N . LYS A 1 103 ? -2.011 -4.716 -19.533 1.00 95.62 103 LYS A N 1
ATOM 820 C CA . LYS A 1 103 ? -1.430 -4.635 -20.870 1.00 95.62 103 LYS A CA 1
ATOM 821 C C . LYS A 1 103 ? -1.643 -3.242 -21.451 1.00 95.62 103 LYS A C 1
ATOM 823 O O . LYS A 1 103 ? -2.786 -2.803 -21.583 1.00 95.62 103 LYS A O 1
ATOM 828 N N . LEU A 1 104 ? -0.552 -2.574 -21.803 1.00 94.88 104 LEU A N 1
ATOM 829 C CA . LEU A 1 104 ? -0.527 -1.218 -22.345 1.00 94.88 104 LEU A CA 1
ATOM 830 C C . LEU A 1 104 ? 0.220 -1.175 -23.676 1.00 94.88 104 LEU A C 1
ATOM 832 O O . LEU A 1 104 ? 1.170 -1.929 -23.903 1.00 94.88 104 LEU A O 1
ATOM 836 N N . ASP A 1 105 ? -0.204 -0.258 -24.538 1.00 91.38 105 ASP A N 1
ATOM 837 C CA . ASP A 1 105 ? 0.585 0.156 -25.690 1.00 91.38 105 ASP A CA 1
ATOM 838 C C . ASP A 1 105 ? 1.790 1.021 -25.286 1.00 91.38 105 ASP A C 1
ATOM 840 O O . ASP A 1 105 ? 1.884 1.563 -24.179 1.00 91.38 105 ASP A O 1
ATOM 844 N N . THR A 1 106 ? 2.741 1.142 -26.206 1.00 91.44 106 THR A N 1
ATOM 845 C CA . THR A 1 106 ? 3.986 1.890 -25.998 1.00 91.44 106 THR A CA 1
ATOM 846 C C . THR A 1 106 ? 3.767 3.393 -25.886 1.00 91.44 106 THR A C 1
ATOM 848 O O . THR A 1 106 ? 4.533 4.068 -25.197 1.00 91.44 106 THR A O 1
ATOM 851 N N . SER A 1 107 ? 2.719 3.930 -26.517 1.00 91.19 107 SER A N 1
ATOM 852 C CA . SER A 1 107 ? 2.476 5.370 -26.599 1.00 91.19 107 SER A CA 1
ATOM 853 C C . SER A 1 107 ? 2.149 5.993 -25.242 1.00 91.19 107 SER A C 1
ATOM 855 O O . SER A 1 107 ? 2.504 7.151 -24.999 1.00 91.19 107 SER A O 1
ATOM 857 N N . TYR A 1 108 ? 1.588 5.202 -24.319 1.00 92.38 108 TYR A N 1
ATOM 858 C CA . TYR A 1 108 ? 1.397 5.589 -22.919 1.00 92.38 108 TYR A CA 1
ATOM 859 C C . TYR A 1 108 ? 2.702 6.084 -22.272 1.00 92.38 108 TYR A C 1
ATOM 861 O O . TYR A 1 108 ? 2.699 7.039 -21.494 1.00 92.38 108 TYR A O 1
ATOM 869 N N . PHE A 1 109 ? 3.839 5.492 -22.651 1.00 93.94 109 PHE A N 1
ATOM 870 C CA . PHE A 1 109 ? 5.145 5.779 -22.066 1.00 93.94 109 PHE A CA 1
ATOM 871 C C . PHE A 1 109 ? 5.921 6.907 -22.759 1.00 93.94 109 PHE A C 1
ATOM 873 O O . PHE A 1 109 ? 7.071 7.178 -22.410 1.00 93.94 109 PHE A O 1
ATOM 880 N N . ASN A 1 110 ? 5.304 7.631 -23.699 1.00 91.00 110 ASN A N 1
ATOM 881 C CA . ASN A 1 110 ? 5.929 8.785 -24.355 1.00 91.00 110 ASN A CA 1
ATOM 882 C C . ASN A 1 110 ? 6.142 9.959 -23.386 1.00 91.00 110 ASN A C 1
ATOM 884 O O . ASN A 1 110 ? 7.104 10.728 -23.507 1.00 91.00 110 ASN A O 1
ATOM 888 N N . LEU A 1 111 ? 5.260 10.118 -22.401 1.00 89.00 111 LEU A N 1
ATOM 889 C CA . LEU A 1 111 ? 5.373 11.167 -21.392 1.00 89.00 111 LEU A CA 1
ATOM 890 C C . LEU A 1 111 ? 6.205 10.681 -20.211 1.00 89.00 111 LEU A C 1
ATOM 892 O O . LEU A 1 111 ? 5.942 9.621 -19.660 1.00 89.00 111 LEU A O 1
ATOM 896 N N . PHE A 1 112 ? 7.160 11.492 -19.758 1.00 84.00 112 PHE A N 1
ATOM 897 C CA . PHE A 1 112 ? 8.000 11.142 -18.608 1.00 84.00 112 PHE A CA 1
ATOM 898 C C . PHE A 1 112 ? 7.183 10.919 -17.319 1.00 84.00 112 PHE A C 1
ATOM 900 O O . PHE A 1 112 ? 7.536 10.096 -16.485 1.00 84.00 112 PHE A O 1
ATOM 907 N N . THR A 1 113 ? 6.036 11.586 -17.173 1.00 87.88 113 THR A N 1
ATOM 908 C CA . THR A 1 113 ? 5.148 11.420 -16.011 1.00 87.88 113 THR A CA 1
ATOM 909 C C . THR A 1 113 ? 4.547 10.021 -15.889 1.00 87.88 113 THR A C 1
ATOM 911 O O . THR A 1 113 ? 4.247 9.596 -14.779 1.00 87.88 113 THR A O 1
ATOM 914 N N . SER A 1 114 ? 4.403 9.290 -16.998 1.00 88.81 114 SER A N 1
ATOM 915 C CA . SER A 1 114 ? 3.858 7.921 -17.018 1.00 88.81 114 SER A CA 1
ATOM 916 C C . SER A 1 114 ? 4.789 6.886 -16.371 1.00 88.81 114 SER A C 1
ATOM 918 O O . SER A 1 114 ? 4.348 5.800 -15.993 1.00 88.81 114 SER A O 1
ATOM 920 N N . VAL A 1 115 ? 6.077 7.230 -16.234 1.00 92.00 115 VAL A N 1
ATOM 921 C CA . VAL A 1 115 ? 7.121 6.381 -15.650 1.00 92.00 115 VAL A CA 1
ATOM 922 C C . VAL A 1 115 ? 7.607 6.875 -14.284 1.00 92.00 115 VAL A C 1
ATOM 924 O O . VAL A 1 115 ? 8.601 6.367 -13.754 1.00 92.00 115 VAL A O 1
ATOM 927 N N . ASN A 1 116 ? 6.924 7.860 -13.701 1.00 93.62 116 ASN A N 1
ATOM 928 C CA . ASN A 1 116 ? 7.148 8.266 -12.318 1.00 93.62 116 ASN A CA 1
ATOM 929 C C . ASN A 1 116 ? 6.773 7.131 -11.345 1.00 93.62 116 ASN A C 1
ATOM 931 O O . ASN A 1 116 ? 6.170 6.128 -11.750 1.00 93.62 116 ASN A O 1
ATOM 935 N N . PRO A 1 117 ? 7.134 7.251 -10.055 1.00 96.38 117 PRO A N 1
ATOM 936 C CA . PRO A 1 117 ? 6.602 6.359 -9.037 1.00 96.38 117 PRO A CA 1
ATOM 937 C C . PRO A 1 117 ? 5.072 6.339 -9.063 1.00 96.38 117 PRO A C 1
ATOM 939 O O . PRO A 1 117 ? 4.432 7.353 -9.346 1.00 96.38 117 PRO A O 1
ATOM 942 N N . VAL A 1 118 ? 4.496 5.183 -8.736 1.00 97.50 118 VAL A N 1
ATOM 943 C CA . VAL A 1 118 ? 3.047 5.034 -8.563 1.00 97.50 118 VAL A CA 1
ATOM 944 C C . VAL A 1 118 ? 2.557 6.041 -7.523 1.00 97.50 118 VAL A C 1
ATOM 946 O O . VAL A 1 118 ? 3.214 6.245 -6.501 1.00 97.50 118 VAL A O 1
ATOM 949 N N . VAL A 1 119 ? 1.393 6.645 -7.755 1.00 98.00 119 VAL A N 1
ATOM 950 C CA . VAL A 1 119 ? 0.740 7.488 -6.751 1.00 98.00 119 VAL A CA 1
ATOM 951 C C . VAL A 1 119 ? 0.173 6.604 -5.643 1.00 98.00 119 VAL A C 1
ATOM 953 O O . VAL A 1 119 ? -0.649 5.732 -5.923 1.00 98.00 119 VAL A O 1
ATOM 956 N N . PHE A 1 120 ? 0.570 6.838 -4.392 1.00 98.50 120 PHE A N 1
ATOM 957 C CA . PHE A 1 120 ? -0.045 6.193 -3.232 1.00 98.50 120 PHE A CA 1
ATOM 958 C C . PHE A 1 120 ? -1.002 7.170 -2.554 1.00 98.50 120 PHE A C 1
ATOM 960 O O . PHE A 1 120 ? -0.571 8.146 -1.946 1.00 98.50 120 PHE A O 1
ATOM 967 N N . LEU A 1 121 ? -2.299 6.904 -2.675 1.00 98.19 121 LEU A N 1
ATOM 968 C CA . LEU A 1 121 ? -3.365 7.656 -2.030 1.00 98.19 121 LEU A CA 1
ATOM 969 C C . LEU A 1 121 ? -3.867 6.929 -0.768 1.00 98.19 121 LEU A C 1
ATOM 971 O O . LEU A 1 121 ? -4.299 5.781 -0.845 1.00 98.19 121 LEU A O 1
ATOM 975 N N . ALA A 1 122 ? -3.865 7.615 0.369 1.00 96.81 122 ALA A N 1
ATOM 976 C CA . ALA A 1 122 ? -4.553 7.188 1.594 1.00 96.81 122 ALA A CA 1
ATOM 977 C C . ALA A 1 122 ? -5.286 8.384 2.220 1.00 96.81 122 ALA A C 1
ATOM 979 O O . ALA A 1 122 ? -5.229 9.486 1.662 1.00 96.81 122 ALA A O 1
ATOM 980 N N . GLU A 1 123 ? -5.982 8.206 3.346 1.00 93.12 123 GLU A N 1
ATOM 981 C CA . GLU A 1 123 ? -6.723 9.307 3.974 1.00 93.12 123 GLU A CA 1
ATOM 982 C C . GLU A 1 123 ? -5.811 10.455 4.397 1.00 93.12 123 GLU A C 1
ATOM 984 O O . GLU A 1 123 ? -6.103 11.621 4.101 1.00 93.12 123 GLU A O 1
ATOM 989 N N . ASN A 1 124 ? -4.681 10.134 5.026 1.00 93.88 124 ASN A N 1
ATOM 990 C CA . ASN A 1 124 ? -3.673 11.103 5.423 1.00 93.88 124 ASN A CA 1
ATOM 991 C C . ASN A 1 124 ? -2.234 10.595 5.189 1.00 93.88 124 ASN A C 1
ATOM 993 O O . ASN A 1 124 ? -1.999 9.475 4.740 1.00 93.88 124 ASN A O 1
ATOM 997 N N . SER A 1 125 ? -1.242 11.454 5.440 1.00 95.62 125 SER A N 1
ATOM 998 C CA . SER A 1 125 ? 0.170 11.123 5.204 1.00 95.62 125 SER A CA 1
ATOM 999 C C . SER A 1 125 ? 0.755 10.125 6.207 1.00 95.62 125 SER A C 1
ATOM 1001 O O . SER A 1 125 ? 1.662 9.385 5.845 1.00 95.62 125 SER A O 1
ATOM 1003 N N . LEU A 1 126 ? 0.258 10.094 7.447 1.00 96.75 126 LEU A N 1
ATOM 1004 C CA . LEU A 1 126 ? 0.720 9.140 8.457 1.00 96.75 126 LEU A CA 1
ATOM 1005 C C . LEU A 1 126 ? 0.283 7.715 8.099 1.00 96.75 126 LEU A C 1
ATOM 1007 O O . LEU A 1 126 ? 1.064 6.784 8.280 1.00 96.75 126 LEU A O 1
ATOM 1011 N N . ASP A 1 127 ? -0.906 7.550 7.514 1.00 96.56 127 ASP A N 1
ATOM 1012 C CA . ASP A 1 127 ? -1.366 6.246 7.021 1.00 96.56 127 ASP A CA 1
ATOM 1013 C C . ASP A 1 127 ? -0.416 5.713 5.947 1.00 96.56 127 ASP A C 1
ATOM 1015 O O . ASP A 1 127 ? 0.008 4.557 5.991 1.00 96.56 127 ASP A O 1
ATOM 1019 N N . ILE A 1 128 ? -0.026 6.585 5.006 1.00 97.50 128 ILE A N 1
ATOM 1020 C CA . ILE A 1 128 ? 0.944 6.258 3.955 1.00 97.50 128 ILE A CA 1
ATOM 1021 C C . ILE A 1 128 ? 2.248 5.773 4.587 1.00 97.50 128 ILE A C 1
ATOM 1023 O O . ILE A 1 128 ? 2.755 4.727 4.187 1.00 97.50 128 ILE A O 1
ATOM 1027 N N . ASP A 1 129 ? 2.775 6.478 5.591 1.00 97.12 129 ASP A N 1
ATOM 1028 C CA . ASP A 1 129 ? 4.020 6.090 6.260 1.00 97.12 129 ASP A CA 1
ATOM 1029 C C . ASP A 1 129 ? 3.924 4.692 6.892 1.00 97.12 129 ASP A C 1
ATOM 1031 O O . ASP A 1 129 ? 4.839 3.873 6.741 1.00 97.12 129 ASP A O 1
ATOM 1035 N N . VAL A 1 130 ? 2.801 4.374 7.542 1.00 97.50 130 VAL A N 1
ATOM 1036 C CA . VAL A 1 130 ? 2.562 3.041 8.115 1.00 97.50 130 VAL A CA 1
ATOM 1037 C C . VAL A 1 130 ? 2.468 1.977 7.022 1.00 97.50 130 VAL A C 1
ATOM 1039 O O . VAL A 1 130 ? 3.137 0.945 7.115 1.00 97.50 130 VAL A O 1
ATOM 1042 N N . TYR A 1 131 ? 1.714 2.212 5.949 1.00 98.06 131 TYR A N 1
ATOM 1043 C CA . TYR A 1 131 ? 1.609 1.250 4.852 1.00 98.06 131 TYR A CA 1
ATOM 1044 C C . TYR A 1 131 ? 2.946 1.034 4.129 1.00 98.06 131 TYR A C 1
ATOM 1046 O O . TYR A 1 131 ? 3.291 -0.096 3.771 1.00 98.06 131 TYR A O 1
ATOM 1054 N N . LEU A 1 132 ? 3.756 2.083 3.961 1.00 97.00 132 LEU A N 1
ATOM 1055 C CA . LEU A 1 132 ? 5.115 1.962 3.431 1.00 97.00 132 LEU A CA 1
ATOM 1056 C C . LEU A 1 132 ? 6.007 1.124 4.357 1.00 97.00 132 LEU A C 1
ATOM 1058 O O . LEU A 1 132 ? 6.815 0.325 3.870 1.00 97.00 132 LEU A O 1
ATOM 1062 N N . LYS A 1 133 ? 5.837 1.235 5.682 1.00 97.00 133 LYS A N 1
ATOM 1063 C CA . LYS A 1 133 ? 6.507 0.353 6.649 1.00 97.00 133 LYS A CA 1
ATOM 1064 C C . LYS A 1 133 ? 6.050 -1.096 6.532 1.00 97.00 133 LYS A C 1
ATOM 1066 O O . LYS A 1 133 ? 6.914 -1.973 6.546 1.00 97.00 133 LYS A O 1
ATOM 1071 N N . MET A 1 134 ? 4.758 -1.354 6.334 1.00 97.94 134 MET A N 1
ATOM 1072 C CA . MET A 1 134 ? 4.239 -2.704 6.067 1.00 97.94 134 MET A CA 1
ATOM 1073 C C . MET A 1 134 ? 4.853 -3.301 4.797 1.00 97.94 134 MET A C 1
ATOM 1075 O O . MET A 1 134 ? 5.322 -4.439 4.801 1.00 97.94 134 MET A O 1
ATOM 1079 N N . GLY A 1 135 ? 4.946 -2.514 3.723 1.00 97.06 135 GLY A N 1
ATOM 1080 C CA . GLY A 1 135 ? 5.625 -2.939 2.502 1.00 97.06 135 GLY A CA 1
ATOM 1081 C C . GLY A 1 135 ? 7.101 -3.263 2.737 1.00 97.06 135 GLY A C 1
ATOM 1082 O O . GLY A 1 135 ? 7.602 -4.297 2.288 1.00 97.06 135 GLY A O 1
ATOM 1083 N N . GLY A 1 136 ? 7.812 -2.401 3.468 1.00 95.88 136 GLY A N 1
ATOM 1084 C CA . GLY A 1 136 ? 9.211 -2.637 3.815 1.00 95.88 136 GLY A CA 1
ATOM 1085 C C . GLY A 1 136 ? 9.391 -3.912 4.640 1.00 95.88 136 GLY A C 1
ATOM 1086 O O . GLY A 1 136 ? 10.360 -4.642 4.429 1.00 95.88 136 GLY A O 1
ATOM 1087 N N . PHE A 1 137 ? 8.456 -4.183 5.552 1.00 96.75 137 PHE A N 1
ATOM 1088 C CA . PHE A 1 137 ? 8.444 -5.375 6.387 1.00 96.75 137 PHE A CA 1
ATOM 1089 C C . PHE A 1 137 ? 8.283 -6.622 5.521 1.00 96.75 137 PHE A C 1
ATOM 1091 O O . PHE A 1 137 ? 9.153 -7.486 5.561 1.00 96.75 137 PHE A O 1
ATOM 1098 N N . TYR A 1 138 ? 7.278 -6.654 4.640 1.00 96.50 138 TYR A N 1
ATOM 1099 C CA . TYR A 1 138 ? 7.061 -7.753 3.695 1.00 96.50 138 TYR A CA 1
ATOM 1100 C C . TYR A 1 138 ? 8.307 -8.053 2.850 1.00 96.50 138 TYR A C 1
ATOM 1102 O O . TYR A 1 138 ? 8.778 -9.188 2.791 1.00 96.50 138 TYR A O 1
ATOM 1110 N N . VAL A 1 139 ? 8.899 -7.027 2.230 1.00 94.31 139 VAL A N 1
ATOM 1111 C CA . VAL A 1 139 ? 10.097 -7.195 1.392 1.00 94.31 139 VAL A CA 1
ATOM 1112 C C . VAL A 1 139 ? 11.252 -7.810 2.191 1.00 94.31 139 VAL A C 1
ATOM 1114 O O . VAL A 1 139 ? 12.020 -8.605 1.654 1.00 94.31 139 VAL A O 1
ATOM 1117 N N . LYS A 1 140 ? 11.392 -7.476 3.476 1.00 93.19 140 LYS A N 1
ATOM 1118 C CA . LYS A 1 140 ? 12.462 -8.015 4.326 1.00 93.19 140 LYS A CA 1
ATOM 1119 C C . LYS A 1 140 ? 12.166 -9.412 4.844 1.00 93.19 140 LYS A C 1
ATOM 1121 O O . LYS A 1 140 ? 13.074 -10.239 4.801 1.00 93.19 140 LYS A O 1
ATOM 1126 N N . GLU A 1 141 ? 10.935 -9.662 5.267 1.00 93.56 141 GLU A N 1
ATOM 1127 C CA . GLU A 1 141 ? 10.456 -10.958 5.748 1.00 93.56 141 GLU A CA 1
ATOM 1128 C C . GLU A 1 141 ? 10.673 -12.054 4.697 1.00 93.56 141 GLU A C 1
ATOM 1130 O O . GLU A 1 141 ? 11.204 -13.120 4.996 1.00 93.56 141 GLU A O 1
ATOM 1135 N N . TYR A 1 142 ? 10.372 -11.753 3.430 1.00 91.94 142 TYR A N 1
ATOM 1136 C CA . TYR A 1 142 ? 10.538 -12.692 2.316 1.00 91.94 142 TYR A CA 1
ATOM 1137 C C . TYR A 1 142 ? 11.901 -12.601 1.614 1.00 91.94 142 TYR A C 1
ATOM 1139 O O . TYR A 1 142 ? 12.085 -13.179 0.544 1.00 91.94 142 TYR A O 1
ATOM 1147 N N . GLY A 1 143 ? 12.870 -11.869 2.179 1.00 90.25 143 GLY A N 1
ATOM 1148 C CA . GLY A 1 143 ? 14.223 -11.765 1.618 1.00 90.25 143 GLY A CA 1
ATOM 1149 C C . GLY A 1 143 ? 14.287 -11.136 0.219 1.00 90.25 143 GLY A C 1
ATOM 1150 O O . GLY A 1 143 ? 15.238 -11.368 -0.525 1.00 90.25 143 GLY A O 1
ATOM 1151 N N . ILE A 1 144 ? 13.288 -10.336 -0.147 1.00 90.44 144 ILE A N 1
ATOM 1152 C CA . ILE A 1 144 ? 13.156 -9.718 -1.463 1.00 90.44 144 ILE A CA 1
ATOM 1153 C C . ILE A 1 144 ? 14.143 -8.547 -1.569 1.00 90.44 144 ILE A C 1
ATOM 1155 O O . ILE A 1 144 ? 14.154 -7.619 -0.756 1.00 90.44 144 ILE A O 1
ATOM 1159 N N . ASN A 1 145 ? 14.997 -8.567 -2.593 1.00 88.38 145 ASN A N 1
ATOM 1160 C CA . ASN A 1 145 ? 15.992 -7.517 -2.809 1.00 88.38 145 ASN A CA 1
ATOM 1161 C C . ASN A 1 145 ? 15.422 -6.349 -3.631 1.00 88.38 145 ASN A C 1
ATOM 1163 O O . ASN A 1 145 ? 15.833 -6.105 -4.764 1.00 88.38 145 ASN A O 1
ATOM 1167 N N . THR A 1 146 ? 14.462 -5.626 -3.057 1.00 89.56 146 THR A N 1
ATOM 1168 C CA . THR A 1 146 ? 13.867 -4.425 -3.661 1.00 89.56 146 THR A CA 1
ATOM 1169 C C . THR A 1 146 ? 13.784 -3.287 -2.651 1.00 89.56 146 THR A C 1
ATOM 1171 O O . THR A 1 146 ? 13.867 -3.489 -1.437 1.00 89.56 146 THR A O 1
ATOM 1174 N N . ARG A 1 147 ? 13.601 -2.065 -3.149 1.00 91.44 147 ARG A N 1
ATOM 1175 C CA . ARG A 1 147 ? 13.077 -0.945 -2.355 1.00 91.44 147 ARG A CA 1
ATOM 1176 C C . ARG A 1 147 ? 11.630 -0.675 -2.746 1.00 91.44 147 ARG A C 1
ATOM 1178 O O . ARG A 1 147 ? 11.168 -1.160 -3.777 1.00 91.44 147 ARG A O 1
ATOM 1185 N N . ILE A 1 148 ? 10.950 0.116 -1.929 1.00 94.94 148 ILE A N 1
ATOM 1186 C CA . ILE A 1 148 ? 9.600 0.597 -2.204 1.00 94.94 148 ILE A CA 1
ATOM 1187 C C . ILE A 1 148 ? 9.674 2.095 -2.474 1.00 94.94 148 ILE A C 1
ATOM 1189 O O . ILE A 1 148 ? 10.300 2.831 -1.713 1.00 94.94 148 ILE A O 1
ATOM 1193 N N . THR A 1 149 ? 9.067 2.523 -3.575 1.00 95.81 149 THR A N 1
ATOM 1194 C CA . THR A 1 149 ? 9.016 3.912 -4.024 1.00 95.81 149 THR A CA 1
ATOM 1195 C C . THR A 1 149 ? 7.589 4.244 -4.453 1.00 95.81 149 THR A C 1
ATOM 1197 O O . THR A 1 149 ? 7.004 3.526 -5.261 1.00 95.81 149 THR A O 1
ATOM 1200 N N . PHE A 1 150 ? 7.058 5.353 -3.946 1.00 97.75 150 PHE A N 1
ATOM 1201 C CA . PHE A 1 150 ? 5.751 5.901 -4.308 1.00 97.75 150 PHE A CA 1
ATOM 1202 C C . PHE A 1 150 ? 5.799 7.434 -4.318 1.00 97.75 150 PHE A C 1
ATOM 1204 O O . PHE A 1 150 ? 6.642 8.032 -3.650 1.00 97.75 150 PHE A O 1
ATOM 1211 N N . ASP A 1 151 ? 4.869 8.048 -5.046 1.00 96.81 151 ASP A N 1
ATOM 1212 C CA . ASP A 1 151 ? 4.469 9.450 -4.898 1.00 96.81 151 ASP A CA 1
ATOM 1213 C C . ASP A 1 151 ? 3.279 9.510 -3.925 1.00 96.81 151 ASP A C 1
ATOM 1215 O O . ASP A 1 151 ? 2.133 9.264 -4.308 1.00 96.81 151 ASP A O 1
ATOM 1219 N N . GLY A 1 152 ? 3.557 9.728 -2.638 1.00 97.00 152 GLY A N 1
ATOM 1220 C CA . GLY A 1 152 ? 2.537 9.733 -1.587 1.00 97.00 152 GLY A CA 1
ATOM 1221 C C . GLY A 1 152 ? 1.647 10.976 -1.644 1.00 97.00 152 GLY A C 1
ATOM 1222 O O . GLY A 1 152 ? 2.144 12.101 -1.659 1.00 97.00 152 GLY A O 1
ATOM 1223 N N . ARG A 1 153 ? 0.323 10.790 -1.631 1.00 96.56 153 ARG A N 1
ATOM 1224 C CA . ARG A 1 153 ? -0.667 11.874 -1.642 1.00 96.56 153 ARG A CA 1
ATOM 1225 C C . ARG A 1 153 ? -1.711 11.672 -0.554 1.00 96.56 153 ARG A C 1
ATOM 1227 O O . ARG A 1 153 ? -2.416 10.670 -0.540 1.00 96.56 153 ARG A O 1
ATOM 1234 N N . SER A 1 154 ? -1.835 12.664 0.324 1.00 94.50 154 SER A N 1
ATOM 1235 C CA . SER A 1 154 ? -2.896 12.710 1.331 1.00 94.50 154 SER A CA 1
ATOM 1236 C C . SER A 1 154 ? -4.241 13.004 0.670 1.00 94.50 154 SER A C 1
ATOM 1238 O O . SER A 1 154 ? -4.367 13.950 -0.113 1.00 94.50 154 SER A O 1
ATOM 1240 N N . GLY A 1 155 ? -5.239 12.190 0.994 1.00 88.94 155 GLY A N 1
ATOM 1241 C CA . GLY A 1 155 ? -6.597 12.327 0.504 1.00 88.94 155 GLY A CA 1
ATOM 1242 C C . GLY A 1 155 ? -7.432 13.345 1.278 1.00 88.94 155 GLY A C 1
ATOM 1243 O O . GLY A 1 155 ? -8.461 13.769 0.768 1.00 88.94 155 GLY A O 1
ATOM 1244 N N . GLY A 1 156 ? -7.001 13.771 2.469 1.00 87.38 156 GLY A N 1
ATOM 1245 C CA . GLY A 1 156 ? -7.729 14.722 3.312 1.00 87.38 156 GLY A CA 1
ATOM 1246 C C . GLY A 1 156 ? -9.005 14.136 3.926 1.00 87.38 156 GLY A C 1
ATOM 1247 O O . GLY A 1 156 ? -10.029 14.825 3.968 1.00 87.38 156 GLY A O 1
ATOM 1248 N N . GLY A 1 157 ? -8.967 12.865 4.343 1.00 83.88 157 GLY A N 1
ATOM 1249 C CA . GLY A 1 157 ? -10.116 12.137 4.898 1.00 83.88 157 GLY A CA 1
ATOM 1250 C C . GLY A 1 157 ? -11.251 12.007 3.880 1.00 83.88 157 GLY A C 1
ATOM 1251 O O . GLY A 1 157 ? -11.107 11.375 2.838 1.00 83.88 157 GLY A O 1
ATOM 1252 N N . SER A 1 158 ? -12.365 12.708 4.106 1.00 83.88 158 SER A N 1
ATOM 1253 C CA . SER A 1 158 ? -13.558 12.663 3.235 1.00 83.88 158 SER A CA 1
ATOM 1254 C C . SER A 1 158 ? -13.339 13.006 1.748 1.00 83.88 158 SER A C 1
ATOM 1256 O O . SER A 1 158 ? -14.222 12.758 0.930 1.00 83.88 158 SER A O 1
ATOM 1258 N N . GLN A 1 159 ? -12.196 13.593 1.371 1.00 90.81 159 GLN A N 1
ATOM 1259 C CA . GLN A 1 159 ? -11.891 13.997 -0.008 1.00 90.81 159 GLN A CA 1
ATOM 1260 C C . GLN A 1 159 ? -11.152 12.919 -0.825 1.00 90.81 159 GLN A C 1
ATOM 1262 O O . GLN A 1 159 ? -10.924 13.124 -2.025 1.00 90.81 159 GLN A O 1
ATOM 1267 N N . VAL A 1 160 ? -10.820 11.766 -0.225 1.00 94.44 160 VAL A N 1
ATOM 1268 C CA . VAL A 1 160 ? -10.058 10.685 -0.879 1.00 94.44 160 VAL A CA 1
ATOM 1269 C C . VAL A 1 160 ? -10.729 10.244 -2.179 1.00 94.44 160 VAL A C 1
ATOM 1271 O O . VAL A 1 160 ? -10.062 10.192 -3.212 1.00 94.44 160 VAL A O 1
ATOM 1274 N N . LYS A 1 161 ? -12.049 10.000 -2.181 1.00 94.88 161 LYS A N 1
ATOM 1275 C CA . LYS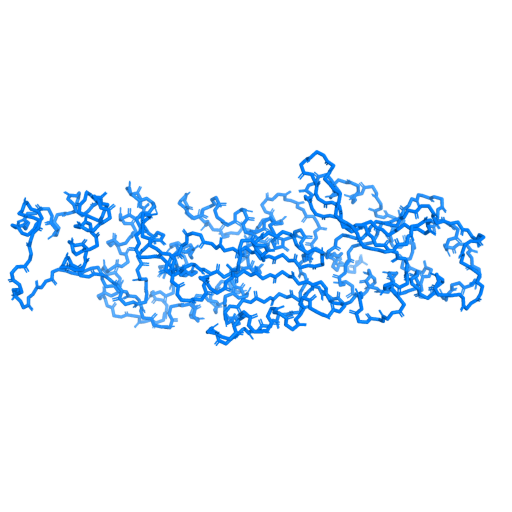 A 1 161 ? -12.766 9.547 -3.387 1.00 94.88 161 LYS A CA 1
ATOM 1276 C C . LYS A 1 161 ? -12.653 10.540 -4.542 1.00 94.88 161 LYS A C 1
ATOM 1278 O O . LYS A 1 161 ? -12.397 10.146 -5.677 1.00 94.88 161 LYS A O 1
ATOM 1283 N N . ARG A 1 162 ? -12.789 11.838 -4.257 1.00 95.12 162 ARG A N 1
ATOM 1284 C CA . ARG A 1 162 ? -12.677 12.899 -5.269 1.00 95.12 162 ARG A CA 1
ATOM 1285 C C . ARG A 1 162 ? -11.286 12.925 -5.902 1.00 95.12 162 ARG A C 1
ATOM 1287 O O . ARG A 1 162 ? -11.156 13.098 -7.112 1.00 95.12 162 ARG A O 1
ATOM 1294 N N . ILE A 1 163 ? -10.243 12.770 -5.086 1.00 95.88 163 ILE A N 1
ATOM 1295 C CA . ILE A 1 163 ? -8.858 12.729 -5.569 1.00 95.88 163 ILE A CA 1
ATOM 1296 C C . ILE A 1 163 ? -8.617 11.445 -6.366 1.00 95.88 163 ILE A C 1
ATOM 1298 O O . ILE A 1 163 ? -8.032 11.512 -7.446 1.00 95.88 163 ILE A O 1
ATOM 1302 N N . TYR A 1 164 ? -9.123 10.307 -5.888 1.00 96.25 164 TYR A N 1
ATOM 1303 C CA . TYR A 1 164 ? -9.071 9.040 -6.609 1.00 96.25 164 TYR A CA 1
ATOM 1304 C C . TYR A 1 164 ? -9.710 9.151 -7.999 1.00 96.25 164 TYR A C 1
ATOM 1306 O O . TYR A 1 164 ? -9.087 8.752 -8.976 1.00 96.25 164 TYR A O 1
ATOM 1314 N N . ASP A 1 165 ? -10.892 9.758 -8.127 1.00 95.56 165 ASP A N 1
ATOM 1315 C CA . ASP A 1 165 ? -11.558 9.920 -9.427 1.00 95.56 165 ASP A CA 1
ATOM 1316 C C . ASP A 1 165 ? -10.766 10.806 -10.388 1.00 95.56 165 ASP A C 1
ATOM 1318 O O . ASP A 1 165 ? -10.689 10.524 -11.585 1.00 95.56 165 ASP A O 1
ATOM 1322 N N . SER A 1 166 ? -10.127 11.856 -9.872 1.00 95.19 166 SER A N 1
ATOM 1323 C CA . SER A 1 166 ? -9.211 12.682 -10.662 1.00 95.19 166 SER A CA 1
ATOM 1324 C C . SER A 1 166 ? -8.017 11.863 -11.170 1.00 95.19 166 SER A C 1
ATOM 1326 O O . SER A 1 166 ? -7.671 11.929 -12.349 1.00 95.19 166 SER A O 1
ATOM 1328 N N . LEU A 1 167 ? -7.430 11.023 -10.310 1.00 94.38 167 LEU A N 1
ATOM 1329 C CA . LEU A 1 167 ? -6.315 10.142 -10.670 1.00 94.38 167 LEU A CA 1
ATOM 1330 C C . LEU A 1 167 ? -6.731 9.038 -11.647 1.00 94.38 167 LEU A C 1
ATOM 1332 O O . LEU A 1 167 ? -5.988 8.747 -12.581 1.00 94.38 167 LEU A O 1
ATOM 1336 N N . LYS A 1 168 ? -7.923 8.463 -11.481 1.00 92.44 168 LYS A N 1
ATOM 1337 C CA . LYS A 1 168 ? -8.491 7.439 -12.367 1.00 92.44 168 LYS A CA 1
ATOM 1338 C C . LYS A 1 168 ? -8.669 7.946 -13.798 1.00 92.44 168 LYS A C 1
ATOM 1340 O O . LYS A 1 168 ? -8.452 7.194 -14.742 1.00 92.44 168 LYS A O 1
ATOM 1345 N N . ASN A 1 169 ? -9.023 9.221 -13.946 1.00 90.25 169 ASN A N 1
ATOM 1346 C CA . ASN A 1 169 ? -9.143 9.895 -15.240 1.00 90.25 169 ASN A CA 1
ATOM 1347 C C . ASN A 1 169 ? -7.808 10.453 -15.765 1.00 90.25 169 ASN A C 1
ATOM 1349 O O . ASN A 1 169 ? -7.776 11.058 -16.835 1.00 90.25 169 ASN A O 1
ATOM 1353 N N . SER A 1 170 ? -6.713 10.271 -15.023 1.00 88.94 170 SER A N 1
ATOM 1354 C CA . SER A 1 170 ? -5.369 10.685 -15.426 1.00 88.94 170 SER A CA 1
ATOM 1355 C C . SER A 1 170 ? -4.561 9.527 -16.027 1.00 88.94 170 SER A C 1
ATOM 1357 O O . SER A 1 170 ? -4.929 8.354 -15.936 1.00 88.94 170 SER A O 1
ATOM 1359 N N . ASP A 1 171 ? -3.406 9.847 -16.610 1.00 85.81 171 ASP A N 1
ATOM 1360 C CA . ASP A 1 171 ? -2.427 8.864 -17.091 1.00 85.81 171 ASP A CA 1
ATOM 1361 C C . ASP A 1 171 ? -1.406 8.458 -16.022 1.00 85.81 171 ASP A C 1
ATOM 1363 O O . ASP A 1 171 ? -0.216 8.327 -16.298 1.00 85.81 171 ASP A O 1
ATOM 1367 N N . LEU A 1 172 ? -1.861 8.286 -14.780 1.00 92.88 172 LEU A N 1
ATOM 1368 C CA . LEU A 1 172 ? -1.019 7.860 -13.666 1.00 92.88 172 LEU A CA 1
ATOM 1369 C C . LEU A 1 172 ? -1.464 6.501 -13.135 1.00 92.88 172 LEU A C 1
ATOM 1371 O O . LEU A 1 172 ? -2.656 6.202 -13.046 1.00 92.88 172 LEU A O 1
ATOM 1375 N N . PHE A 1 173 ? -0.489 5.697 -12.717 1.00 96.19 173 PHE A N 1
ATOM 1376 C CA . PHE A 1 173 ? -0.763 4.535 -11.882 1.00 96.19 173 PHE A CA 1
ATOM 1377 C C . PHE A 1 173 ? -1.071 4.985 -10.457 1.00 96.19 173 PHE A C 1
ATOM 1379 O O . PHE A 1 173 ? -0.359 5.833 -9.912 1.00 96.19 173 PHE A O 1
ATOM 1386 N N . CYS A 1 174 ? -2.096 4.399 -9.840 1.00 97.44 174 CYS A N 1
ATOM 1387 C CA . CYS A 1 174 ? -2.489 4.751 -8.478 1.00 97.44 174 CYS A CA 1
ATOM 1388 C C . CYS A 1 174 ? -2.854 3.522 -7.646 1.00 97.44 174 CYS A C 1
ATOM 1390 O O . CYS A 1 174 ? -3.738 2.756 -8.019 1.00 97.44 174 CYS A O 1
ATOM 1392 N N . LEU A 1 175 ? -2.214 3.386 -6.487 1.00 98.19 175 LEU A N 1
ATOM 1393 C CA . LEU A 1 175 ? -2.666 2.520 -5.407 1.00 98.19 175 LEU A CA 1
ATOM 1394 C C . LEU A 1 175 ? -3.390 3.387 -4.376 1.00 98.19 175 LEU A C 1
ATOM 1396 O O . LEU A 1 175 ? -2.815 4.343 -3.859 1.00 98.19 175 LEU A O 1
ATOM 1400 N N . CYS A 1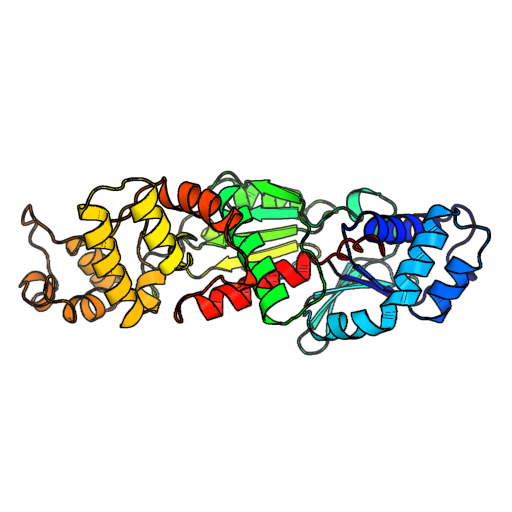 176 ? -4.636 3.047 -4.072 1.00 98.12 176 CYS A N 1
ATOM 1401 C CA . CYS A 1 176 ? -5.423 3.679 -3.028 1.00 98.12 176 CYS A CA 1
ATOM 1402 C C . CYS A 1 176 ? -5.741 2.660 -1.932 1.00 98.12 176 CYS A C 1
ATOM 1404 O O . CYS A 1 176 ? -6.232 1.570 -2.232 1.00 98.12 176 CYS A O 1
ATOM 1406 N N . ILE A 1 177 ? -5.451 3.004 -0.678 1.00 97.75 177 ILE A N 1
ATOM 1407 C CA . ILE A 1 177 ? -5.827 2.202 0.491 1.00 97.75 177 ILE A CA 1
ATOM 1408 C C . ILE A 1 177 ? -6.637 3.082 1.435 1.00 97.75 177 ILE A C 1
ATOM 1410 O O . ILE A 1 177 ? -6.206 4.184 1.769 1.00 97.75 177 ILE A O 1
ATOM 1414 N N . VAL A 1 178 ? -7.800 2.589 1.844 1.00 94.69 178 VAL A N 1
ATOM 1415 C CA . VAL A 1 178 ? -8.707 3.261 2.781 1.00 94.69 178 VAL A CA 1
ATOM 1416 C C . VAL A 1 178 ? -9.160 2.224 3.804 1.00 94.69 178 VAL A C 1
ATOM 1418 O O . VAL A 1 178 ? -9.418 1.075 3.433 1.00 94.69 178 VAL A O 1
ATOM 1421 N N . ASP A 1 179 ? -9.234 2.593 5.076 1.00 92.56 179 ASP A N 1
ATOM 1422 C CA . ASP A 1 179 ? -9.984 1.816 6.063 1.00 92.56 179 ASP A CA 1
ATOM 1423 C C . ASP A 1 179 ? -11.491 1.939 5.797 1.00 92.56 179 ASP A C 1
ATOM 1425 O O . ASP A 1 179 ? -11.946 2.693 4.929 1.00 92.56 179 ASP A O 1
ATOM 1429 N N . ASN A 1 180 ? -12.288 1.083 6.432 1.00 90.06 180 ASN A N 1
ATOM 1430 C CA . ASN A 1 180 ? -13.726 1.077 6.195 1.00 90.06 180 ASN A CA 1
ATOM 1431 C C . ASN A 1 180 ? -14.539 1.703 7.319 1.00 90.06 180 ASN A C 1
ATOM 1433 O O . ASN A 1 180 ? -15.766 1.694 7.203 1.00 90.06 180 ASN A O 1
ATOM 1437 N N . ASP A 1 181 ? -13.898 2.252 8.358 1.00 90.25 181 ASP A N 1
ATOM 1438 C CA . ASP A 1 181 ? -14.549 2.884 9.514 1.00 90.25 181 ASP A CA 1
ATOM 1439 C C . ASP A 1 181 ? -15.564 1.969 10.222 1.00 90.25 181 ASP A C 1
ATOM 1441 O O . ASP A 1 181 ? -16.448 2.418 10.966 1.00 90.25 181 ASP A O 1
ATOM 1445 N N . LYS A 1 182 ? -15.497 0.655 9.988 1.00 90.50 182 LYS A N 1
ATOM 1446 C CA . LYS A 1 182 ? -16.532 -0.266 10.442 1.00 90.50 182 LYS A CA 1
ATOM 1447 C C . LYS A 1 182 ? -16.421 -0.469 11.945 1.00 90.50 182 LYS A C 1
ATOM 1449 O O . LYS A 1 182 ? -15.362 -0.778 12.476 1.00 90.50 182 LYS A O 1
ATOM 1454 N N . LYS A 1 183 ? -17.546 -0.302 12.635 1.00 92.94 183 LYS A N 1
ATOM 1455 C CA . LYS A 1 183 ? -17.639 -0.380 14.106 1.00 92.94 183 LYS A CA 1
ATOM 1456 C C . LYS A 1 183 ? -18.071 -1.754 14.616 1.00 92.94 183 LYS A C 1
ATOM 1458 O O . LYS A 1 183 ? -18.315 -1.906 15.799 1.00 92.94 183 LYS A O 1
ATOM 1463 N N . HIS A 1 184 ? -18.304 -2.714 13.724 1.00 94.12 184 HIS A N 1
ATOM 1464 C CA . HIS A 1 184 ? -18.770 -4.062 14.054 1.00 94.12 184 HIS A CA 1
ATOM 1465 C C . HIS A 1 184 ? -18.576 -4.977 12.831 1.00 94.12 184 HIS A C 1
ATOM 1467 O O . HIS A 1 184 ? -18.891 -4.534 11.727 1.00 94.12 184 HIS A O 1
ATOM 1473 N N . PRO A 1 185 ? -18.157 -6.248 12.961 1.00 93.12 185 PRO A N 1
ATOM 1474 C CA . PRO A 1 185 ? -17.908 -7.135 11.813 1.00 93.12 185 PRO A CA 1
ATOM 1475 C C . PRO A 1 185 ? -19.116 -7.317 10.880 1.00 93.12 185 PRO A C 1
ATOM 1477 O O . PRO A 1 185 ? -18.946 -7.406 9.669 1.00 93.12 185 PRO A O 1
ATOM 1480 N N . SER A 1 186 ? -20.337 -7.306 11.415 1.00 94.00 186 SER A N 1
ATOM 1481 C CA . SER A 1 186 ? -21.590 -7.340 10.630 1.00 94.00 186 SER A CA 1
ATOM 1482 C C . SER A 1 186 ? -22.198 -5.953 10.351 1.00 94.00 186 SER A C 1
ATOM 1484 O O . SER A 1 186 ? -23.304 -5.859 9.826 1.00 94.00 186 SER A O 1
ATOM 1486 N N . GLY A 1 187 ? -21.512 -4.879 10.750 1.00 89.81 187 GLY A N 1
ATOM 1487 C CA . GLY A 1 187 ? -21.957 -3.499 10.565 1.00 89.81 187 GLY A CA 1
ATOM 1488 C C . GLY A 1 187 ? -21.778 -2.996 9.133 1.00 89.81 187 GLY A C 1
ATOM 1489 O O . GLY A 1 187 ? -21.036 -3.575 8.338 1.00 89.81 187 GLY A O 1
ATOM 1490 N N . SER A 1 188 ? -22.445 -1.889 8.806 1.00 88.50 188 SER A N 1
ATOM 1491 C CA . SER A 1 188 ? -22.214 -1.186 7.543 1.00 88.50 188 SER A CA 1
ATOM 1492 C C . SER A 1 188 ? -20.838 -0.519 7.516 1.00 88.50 188 SER A C 1
ATOM 1494 O O . SER A 1 188 ? -20.310 -0.112 8.552 1.00 88.50 188 SER A O 1
ATOM 1496 N N . GLU A 1 189 ? -20.301 -0.349 6.313 1.00 87.19 189 GLU A N 1
ATOM 1497 C CA . GLU A 1 189 ? -19.141 0.509 6.064 1.00 87.19 189 GLU A CA 1
ATOM 1498 C C . GLU A 1 189 ? -19.423 1.964 6.469 1.00 87.19 189 GLU A C 1
ATOM 1500 O O . GLU A 1 189 ? -20.570 2.425 6.425 1.00 87.19 189 GLU A O 1
ATOM 1505 N N . GLY A 1 190 ? -18.380 2.687 6.875 1.00 84.12 190 GLY A N 1
ATOM 1506 C CA . GLY A 1 190 ? -18.471 4.107 7.188 1.00 84.12 190 GLY A CA 1
ATOM 1507 C C . GLY A 1 190 ? -18.366 5.012 5.963 1.00 84.12 190 GLY A C 1
ATOM 1508 O O . GLY A 1 190 ? -18.370 4.582 4.807 1.00 84.12 190 GLY A O 1
ATOM 1509 N N . SER A 1 191 ? -18.343 6.318 6.222 1.00 81.00 191 SER A N 1
ATOM 1510 C CA . SER A 1 191 ? -18.637 7.330 5.207 1.00 81.00 191 SER A CA 1
ATOM 1511 C C . SER A 1 191 ? -17.595 7.456 4.104 1.00 81.00 191 SER A C 1
ATOM 1513 O O . SER A 1 191 ? -17.972 7.859 3.004 1.00 81.00 191 SER A O 1
ATOM 1515 N N . THR A 1 192 ? -16.315 7.165 4.363 1.00 81.69 192 THR A N 1
ATOM 1516 C CA . THR A 1 192 ? -15.274 7.302 3.334 1.00 81.69 192 THR A CA 1
ATOM 1517 C C . THR A 1 192 ? -15.315 6.123 2.365 1.00 81.69 192 THR A C 1
ATOM 1519 O O . THR A 1 192 ? -15.471 6.314 1.156 1.00 81.69 192 THR A O 1
ATOM 1522 N N . SER A 1 193 ? -15.246 4.895 2.881 1.00 86.25 193 SER A N 1
ATOM 1523 C CA . SER A 1 193 ? -15.257 3.672 2.067 1.00 86.25 193 SER A CA 1
ATOM 1524 C C . SER A 1 193 ? -16.561 3.483 1.283 1.00 86.25 193 SER A C 1
ATOM 1526 O O . SER A 1 193 ? -16.516 3.104 0.110 1.00 86.25 193 SER A O 1
ATOM 1528 N N . ALA A 1 194 ? -17.712 3.858 1.854 1.00 88.56 194 ALA A N 1
ATOM 1529 C CA . ALA A 1 194 ? -19.013 3.767 1.188 1.00 88.56 194 ALA A CA 1
ATOM 1530 C C . ALA A 1 194 ? -19.122 4.614 -0.098 1.00 88.56 194 ALA A C 1
ATOM 1532 O O . ALA A 1 194 ? -19.984 4.353 -0.938 1.00 88.56 194 ALA A O 1
ATOM 1533 N N . GLN A 1 195 ? -18.250 5.612 -0.293 1.00 90.50 195 GLN A N 1
ATOM 1534 C CA . GLN A 1 195 ? -18.219 6.410 -1.524 1.00 90.50 195 GLN A CA 1
ATOM 1535 C C . GLN A 1 195 ? -17.604 5.655 -2.710 1.00 90.50 195 GLN A C 1
ATOM 1537 O O . GLN A 1 195 ? -17.809 6.050 -3.859 1.00 90.50 195 GLN A O 1
ATOM 1542 N N . PHE A 1 196 ? -16.848 4.582 -2.462 1.00 92.75 196 PHE A N 1
ATOM 1543 C CA . PHE A 1 196 ? -16.249 3.755 -3.505 1.00 92.75 196 PHE A CA 1
ATOM 1544 C C . PHE A 1 196 ? -17.241 2.710 -4.000 1.00 92.75 196 PHE A C 1
ATOM 1546 O O . PHE A 1 196 ? -17.659 1.817 -3.255 1.00 92.75 196 PHE A O 1
ATOM 1553 N N . SER A 1 197 ? -17.576 2.788 -5.289 1.00 91.62 197 SER A N 1
ATOM 1554 C CA . SER A 1 197 ? -18.468 1.826 -5.929 1.00 91.62 197 SER A CA 1
ATOM 1555 C C . SER A 1 197 ? -17.824 0.440 -6.016 1.00 91.62 197 SER A C 1
ATOM 1557 O O . SER A 1 197 ? -16.604 0.293 -5.940 1.00 91.62 197 SER A O 1
ATOM 1559 N N . ILE A 1 198 ? -18.635 -0.592 -6.256 1.00 88.94 198 ILE A N 1
ATOM 1560 C CA . ILE A 1 198 ? -18.139 -1.959 -6.493 1.00 88.94 198 ILE A CA 1
ATOM 1561 C C . ILE A 1 198 ? -17.124 -1.990 -7.650 1.00 88.94 198 ILE A C 1
ATOM 1563 O O . ILE A 1 198 ? -16.157 -2.738 -7.593 1.00 88.94 198 ILE A O 1
ATOM 1567 N N . HIS A 1 199 ? -17.298 -1.139 -8.667 1.00 87.88 199 HIS A N 1
ATOM 1568 C CA . HIS A 1 199 ? -16.386 -1.043 -9.811 1.00 87.88 199 HIS A CA 1
ATOM 1569 C C . HIS A 1 199 ? -15.085 -0.285 -9.519 1.00 87.88 199 HIS A C 1
ATOM 1571 O O . HIS A 1 199 ? -14.144 -0.370 -10.309 1.00 87.88 199 HIS A O 1
ATOM 1577 N N . ASP A 1 200 ? -15.027 0.492 -8.437 1.00 92.12 200 ASP A N 1
ATOM 1578 C CA . ASP A 1 200 ? -13.792 1.152 -8.004 1.00 92.12 200 ASP A CA 1
ATOM 1579 C C . ASP A 1 200 ? -12.904 0.202 -7.195 1.00 92.12 200 ASP A C 1
ATOM 1581 O O . ASP A 1 200 ? -11.690 0.375 -7.160 1.00 92.12 200 ASP A O 1
ATOM 1585 N N . ARG A 1 201 ? -13.505 -0.805 -6.553 1.00 92.38 201 ARG A N 1
ATOM 1586 C CA . ARG A 1 201 ? -12.825 -1.734 -5.649 1.00 92.38 201 ARG A CA 1
ATOM 1587 C C . ARG A 1 201 ? -12.030 -2.772 -6.433 1.00 92.38 201 ARG A C 1
ATOM 1589 O O . ARG A 1 201 ? -12.567 -3.476 -7.284 1.00 92.38 201 ARG A O 1
ATOM 1596 N N . GLY A 1 202 ? -10.752 -2.903 -6.093 1.00 93.00 202 GLY A N 1
ATOM 1597 C CA . GLY A 1 202 ? -9.807 -3.746 -6.815 1.00 93.00 202 GLY A CA 1
ATOM 1598 C C . GLY A 1 202 ? -9.191 -3.043 -8.023 1.00 93.00 202 GLY A C 1
ATOM 1599 O O . GLY A 1 202 ? -9.124 -1.816 -8.078 1.00 93.00 202 GLY A O 1
ATOM 1600 N N . LEU A 1 203 ? -8.678 -3.837 -8.965 1.00 93.88 203 LEU A N 1
ATOM 1601 C CA . LEU A 1 203 ? -7.947 -3.343 -10.130 1.00 93.88 203 LEU A CA 1
ATOM 1602 C C . LEU A 1 203 ? -8.908 -2.782 -11.188 1.00 93.88 203 LEU A C 1
ATOM 1604 O O . LEU A 1 203 ? -9.745 -3.510 -11.718 1.00 93.88 203 LEU A O 1
ATOM 1608 N N . ASN A 1 204 ? -8.738 -1.510 -11.544 1.00 91.69 204 ASN A N 1
ATOM 1609 C CA . ASN A 1 204 ? -9.501 -0.832 -12.587 1.00 91.69 204 ASN A CA 1
ATOM 1610 C C . ASN A 1 204 ? -8.564 -0.012 -13.489 1.00 91.69 204 ASN A C 1
ATOM 1612 O O . ASN A 1 204 ? -8.103 1.077 -13.144 1.00 91.69 204 ASN A O 1
ATOM 1616 N N . GLY A 1 205 ? -8.251 -0.564 -14.661 1.00 91.19 205 GLY A N 1
ATOM 1617 C CA . GLY A 1 205 ? -7.238 -0.025 -15.564 1.00 91.19 205 GLY A CA 1
ATOM 1618 C C . GLY A 1 205 ? -5.877 0.124 -14.876 1.00 91.19 205 GLY A C 1
ATOM 1619 O O . GLY A 1 205 ? -5.209 -0.862 -14.576 1.00 91.19 205 GLY A O 1
ATOM 1620 N N . LYS A 1 206 ? -5.474 1.377 -14.644 1.00 93.81 206 LYS A N 1
ATOM 1621 C CA . LYS A 1 206 ? -4.181 1.768 -14.052 1.00 93.81 206 LYS A CA 1
ATOM 1622 C C . LYS A 1 206 ? -4.265 2.023 -12.543 1.00 93.81 206 LYS A C 1
ATOM 1624 O O . LYS A 1 206 ? -3.259 2.372 -11.928 1.00 93.81 206 LYS A O 1
ATOM 1629 N N . THR A 1 207 ? -5.445 1.885 -11.943 1.00 95.69 207 THR A N 1
ATOM 1630 C CA . THR A 1 207 ? -5.657 2.171 -10.523 1.00 95.69 207 THR A CA 1
ATOM 1631 C C . THR A 1 207 ? -6.121 0.940 -9.761 1.00 95.69 207 THR A C 1
ATOM 1633 O O . THR A 1 207 ? -6.703 0.020 -10.334 1.00 95.69 207 THR A O 1
ATOM 1636 N N . PHE A 1 208 ? -5.853 0.908 -8.460 1.00 96.62 208 PHE A N 1
ATOM 1637 C CA . PHE A 1 208 ? -6.323 -0.139 -7.563 1.00 96.62 208 PHE A CA 1
ATOM 1638 C C . PHE A 1 208 ? -6.792 0.459 -6.250 1.00 96.62 208 PHE A C 1
ATOM 1640 O O . PHE A 1 208 ? -6.050 1.225 -5.638 1.00 96.62 208 PHE A O 1
ATOM 1647 N N . VAL A 1 209 ? -7.989 0.084 -5.800 1.00 97.31 209 VAL A N 1
ATOM 1648 C CA . VAL A 1 209 ? -8.497 0.469 -4.477 1.00 97.31 209 VAL A CA 1
ATOM 1649 C C . VAL A 1 209 ? -8.590 -0.756 -3.580 1.00 97.31 209 VAL A C 1
ATOM 1651 O O . VAL A 1 209 ? -9.312 -1.707 -3.891 1.00 97.31 209 VAL A O 1
ATOM 1654 N N . LYS A 1 210 ? -7.903 -0.710 -2.438 1.00 96.69 210 LYS A N 1
ATOM 1655 C CA . LYS A 1 210 ? -8.096 -1.635 -1.322 1.00 96.69 210 LYS A CA 1
ATOM 1656 C C . LYS A 1 210 ? -8.888 -0.928 -0.227 1.00 96.69 210 LYS A C 1
ATOM 1658 O O . LYS A 1 210 ? -8.407 0.036 0.357 1.00 96.69 210 LYS A O 1
ATOM 1663 N N . ILE A 1 211 ? -10.070 -1.455 0.068 1.00 95.19 211 ILE A N 1
ATOM 1664 C CA . ILE A 1 211 ? -10.804 -1.119 1.288 1.00 95.19 211 ILE A CA 1
ATOM 1665 C C . ILE A 1 211 ? -10.417 -2.159 2.342 1.00 95.19 211 ILE A C 1
ATOM 1667 O O . ILE A 1 211 ? -10.513 -3.363 2.077 1.00 95.19 211 ILE A O 1
ATOM 1671 N N . LEU A 1 212 ? -9.902 -1.715 3.486 1.00 94.44 212 LEU A N 1
ATOM 1672 C CA . LEU A 1 212 ? -9.523 -2.584 4.599 1.00 94.44 212 LEU A CA 1
ATOM 1673 C C . LEU A 1 212 ? -10.733 -2.827 5.496 1.00 94.44 212 LEU A C 1
ATOM 1675 O O . LEU A 1 212 ? -11.459 -1.891 5.809 1.00 94.44 212 LEU A O 1
ATOM 1679 N N . ASP A 1 213 ? -10.939 -4.072 5.930 1.00 92.00 213 ASP A N 1
ATOM 1680 C CA . ASP A 1 213 ? -12.019 -4.415 6.866 1.00 92.00 213 ASP A CA 1
ATOM 1681 C C . ASP A 1 213 ? -11.587 -4.171 8.317 1.00 92.00 213 ASP A C 1
ATOM 1683 O O . ASP A 1 213 ? -11.476 -5.096 9.118 1.00 92.00 213 ASP A O 1
ATOM 1687 N N . VAL A 1 214 ? -11.253 -2.915 8.614 1.00 93.38 214 VAL A N 1
ATOM 1688 C CA . VAL A 1 214 ? -10.817 -2.436 9.929 1.00 93.38 214 VAL A CA 1
ATOM 1689 C C . VAL A 1 214 ? -11.417 -1.064 10.198 1.00 93.38 214 VAL A C 1
ATOM 1691 O O . VAL A 1 214 ? -11.628 -0.285 9.267 1.00 93.38 214 VAL A O 1
ATOM 1694 N N . HIS A 1 215 ? -11.641 -0.754 11.473 1.00 93.88 215 HIS A N 1
ATOM 1695 C CA . HIS A 1 215 ? -12.149 0.544 11.893 1.00 93.88 215 HIS A CA 1
ATOM 1696 C C . HIS A 1 215 ? -11.201 1.670 11.490 1.00 93.88 215 HIS A C 1
ATOM 1698 O O . HIS A 1 215 ? -11.634 2.654 10.919 1.00 93.88 215 HIS A O 1
ATOM 1704 N N . GLU A 1 216 ? -9.910 1.493 11.748 1.00 94.06 216 GLU A N 1
ATOM 1705 C CA . GLU A 1 216 ? -8.880 2.480 11.443 1.00 94.06 216 GLU A CA 1
ATOM 1706 C C . GLU A 1 216 ? -7.509 1.800 11.376 1.00 94.06 216 GLU A C 1
ATOM 1708 O O . GLU A 1 216 ? -7.319 0.693 11.901 1.00 94.06 216 GLU A O 1
ATOM 1713 N N . ILE A 1 217 ? -6.526 2.448 10.753 1.00 95.19 217 ILE A N 1
ATOM 1714 C CA . ILE A 1 217 ? -5.169 1.898 10.636 1.00 95.19 217 ILE A CA 1
ATOM 1715 C C . ILE A 1 217 ? -4.5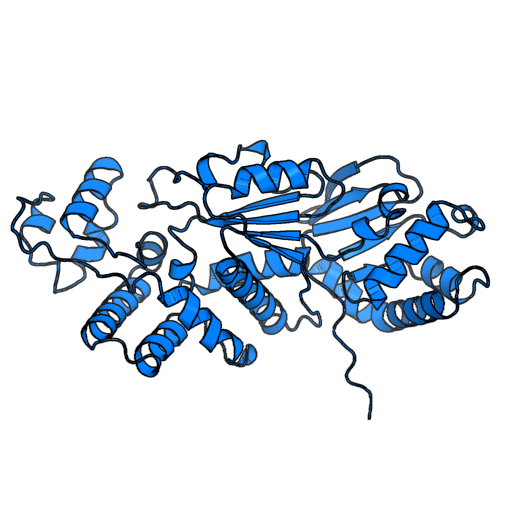03 1.633 11.999 1.00 95.19 217 ILE A C 1
ATOM 1717 O O . ILE A 1 217 ? -3.688 0.713 12.120 1.00 95.19 217 ILE A O 1
ATOM 1721 N N . GLU A 1 218 ? -4.878 2.372 13.047 1.00 95.44 218 GLU A N 1
ATOM 1722 C CA . GLU A 1 218 ? -4.398 2.190 14.420 1.00 95.44 218 GLU A CA 1
ATOM 1723 C C . GLU A 1 218 ? -4.656 0.762 14.933 1.00 95.44 218 GLU A C 1
ATOM 1725 O O . GLU A 1 218 ? -3.842 0.187 15.670 1.00 95.44 218 GLU A O 1
ATOM 1730 N N . CYS A 1 219 ? -5.727 0.127 14.442 1.00 94.69 219 CYS A N 1
ATOM 1731 C CA . CYS A 1 219 ? -6.062 -1.259 14.744 1.00 94.69 219 CYS A CA 1
ATOM 1732 C C . CYS A 1 219 ? -4.970 -2.247 14.313 1.00 94.69 219 CYS A C 1
ATOM 1734 O O . CYS A 1 219 ? -4.876 -3.337 14.880 1.00 94.69 219 CYS A O 1
ATOM 1736 N N . LEU A 1 220 ? -4.135 -1.879 13.338 1.00 95.62 220 LEU A N 1
ATOM 1737 C CA . LEU A 1 220 ? -3.106 -2.729 12.742 1.00 95.62 220 LEU A CA 1
ATOM 1738 C C . LEU A 1 220 ? -1.694 -2.467 13.293 1.00 95.62 220 LEU A C 1
ATOM 1740 O O . LEU A 1 220 ? -0.756 -3.166 12.913 1.00 95.62 220 LEU A O 1
ATOM 1744 N N . LEU A 1 221 ? -1.497 -1.485 14.176 1.00 96.00 221 LEU A N 1
ATOM 1745 C CA . LEU A 1 221 ? -0.162 -1.096 14.656 1.00 96.00 221 LEU A CA 1
ATOM 1746 C C . LEU A 1 221 ? 0.431 -2.134 15.626 1.00 96.00 221 LEU A C 1
ATOM 1748 O O . LEU A 1 221 ? -0.194 -2.429 16.631 1.00 96.00 221 LEU A O 1
ATOM 1752 N N . PRO A 1 222 ? 1.641 -2.677 15.443 1.00 94.94 222 PRO A N 1
ATOM 1753 C CA . PRO A 1 222 ? 2.187 -3.703 16.333 1.00 94.94 222 PRO A CA 1
ATOM 1754 C C . PRO A 1 222 ? 2.137 -3.319 17.823 1.00 94.94 222 PRO A C 1
ATOM 1756 O O . PRO A 1 222 ? 2.620 -2.254 18.218 1.00 94.94 222 PRO A O 1
ATOM 1759 N N . LEU A 1 223 ? 1.560 -4.195 18.658 1.00 93.12 223 LEU A N 1
ATOM 1760 C CA . LEU A 1 223 ? 1.314 -3.901 20.082 1.00 93.12 223 LEU A CA 1
ATOM 1761 C C . LEU A 1 223 ? 2.587 -3.561 20.861 1.00 93.12 223 LEU A C 1
ATOM 1763 O O . LEU A 1 223 ? 2.543 -2.752 21.780 1.00 93.12 223 LEU A O 1
ATOM 1767 N N . ASN A 1 224 ? 3.714 -4.178 20.521 1.00 91.81 224 ASN A N 1
ATOM 1768 C CA . ASN A 1 224 ? 5.000 -3.895 21.157 1.00 91.81 224 ASN A CA 1
ATOM 1769 C C . ASN A 1 224 ? 5.473 -2.458 20.886 1.00 91.81 224 ASN A C 1
ATOM 1771 O O . ASN A 1 224 ? 6.076 -1.847 21.757 1.00 91.81 224 ASN A O 1
ATOM 1775 N N . ILE A 1 225 ? 5.191 -1.909 19.701 1.00 94.31 225 ILE A N 1
ATOM 1776 C CA . ILE A 1 225 ? 5.561 -0.530 19.368 1.00 94.31 225 ILE A CA 1
ATOM 1777 C C . ILE A 1 225 ? 4.603 0.454 20.037 1.00 94.31 225 ILE A C 1
ATOM 1779 O O . ILE A 1 225 ? 5.059 1.474 20.543 1.00 94.31 225 ILE A O 1
ATOM 1783 N N . ILE A 1 226 ? 3.302 0.136 20.109 1.00 94.25 226 ILE A N 1
ATOM 1784 C CA . ILE A 1 226 ? 2.352 0.923 20.912 1.00 94.25 226 ILE A CA 1
ATOM 1785 C C . ILE A 1 226 ? 2.845 1.005 22.364 1.00 94.25 226 ILE A C 1
ATOM 1787 O O . ILE A 1 226 ? 2.903 2.095 22.923 1.00 94.25 226 ILE A O 1
ATOM 1791 N N . GLU A 1 227 ? 3.259 -0.117 22.959 1.00 93.25 227 GLU A N 1
ATOM 1792 C CA . GLU A 1 227 ? 3.786 -0.134 24.329 1.00 93.25 227 GLU A CA 1
ATOM 1793 C C . GLU A 1 227 ? 4.983 0.808 24.501 1.00 93.25 227 GLU A C 1
ATOM 1795 O O . GLU A 1 227 ? 5.013 1.607 25.437 1.00 93.25 227 GLU A O 1
ATOM 1800 N N . THR A 1 228 ? 5.955 0.739 23.585 1.00 92.38 228 THR A N 1
ATOM 1801 C CA . THR A 1 228 ? 7.121 1.630 23.584 1.00 92.38 228 THR A CA 1
ATOM 1802 C C . THR A 1 228 ? 6.700 3.094 23.506 1.00 92.38 228 THR A C 1
ATOM 1804 O O . THR A 1 228 ? 7.120 3.885 24.345 1.00 92.38 228 THR A O 1
ATOM 1807 N N . VAL A 1 229 ? 5.813 3.442 22.568 1.00 93.38 229 VAL A N 1
ATOM 1808 C CA . VAL A 1 229 ? 5.311 4.813 22.388 1.00 93.38 229 VAL A CA 1
ATOM 1809 C C . VAL A 1 229 ? 4.671 5.343 23.670 1.00 93.38 229 VAL A C 1
ATOM 1811 O O . VAL A 1 229 ? 4.976 6.456 24.094 1.00 93.38 229 VAL A O 1
ATOM 1814 N N . LEU A 1 230 ? 3.808 4.553 24.314 1.00 92.00 230 LEU A N 1
ATOM 1815 C CA . LEU A 1 230 ? 3.122 4.974 25.538 1.00 92.00 230 LEU A CA 1
ATOM 1816 C C . LEU A 1 230 ? 4.104 5.215 26.692 1.00 92.00 230 LEU A C 1
ATOM 1818 O O . LEU A 1 230 ? 3.923 6.154 27.469 1.00 92.00 230 LEU A O 1
ATOM 1822 N N . ARG A 1 231 ? 5.155 4.393 26.793 1.00 89.56 231 ARG A N 1
ATOM 1823 C CA . ARG A 1 231 ? 6.189 4.525 27.828 1.00 89.56 231 ARG A CA 1
ATOM 1824 C C . ARG A 1 231 ? 7.127 5.709 27.574 1.00 89.56 231 ARG A C 1
ATOM 1826 O O . ARG A 1 231 ? 7.483 6.394 28.527 1.00 89.56 231 ARG A O 1
ATOM 1833 N N . GLU A 1 232 ? 7.529 5.948 26.328 1.00 89.06 232 GLU A N 1
ATOM 1834 C CA . GLU A 1 232 ? 8.545 6.955 25.980 1.00 89.06 232 GLU A CA 1
ATOM 1835 C C . GLU A 1 232 ? 7.969 8.371 25.823 1.00 89.06 232 GLU A C 1
ATOM 1837 O O . GLU A 1 232 ? 8.618 9.347 26.198 1.00 89.06 232 GLU A O 1
ATOM 1842 N N . GLU A 1 233 ? 6.724 8.508 25.359 1.00 87.19 233 GLU A N 1
ATOM 1843 C CA . GLU A 1 233 ? 6.058 9.811 25.197 1.00 87.19 233 GLU A CA 1
ATOM 1844 C C . GLU A 1 233 ? 5.340 10.286 26.481 1.00 87.19 233 GLU A C 1
ATOM 1846 O O . GLU A 1 233 ? 4.545 11.223 26.443 1.00 87.19 233 GLU A O 1
ATOM 1851 N N . ASN A 1 234 ? 5.635 9.669 27.635 1.00 77.94 234 ASN A N 1
ATOM 1852 C CA . ASN A 1 234 ? 5.098 10.014 28.961 1.00 77.94 234 ASN A CA 1
ATOM 1853 C C . ASN A 1 234 ? 3.561 10.075 29.024 1.00 77.94 234 ASN A C 1
ATOM 1855 O O . ASN A 1 234 ? 2.987 10.985 29.632 1.00 77.94 234 ASN A O 1
ATOM 1859 N N . TYR A 1 235 ? 2.880 9.101 28.416 1.00 82.56 235 TYR A N 1
ATOM 1860 C CA . TYR A 1 235 ? 1.438 8.960 28.611 1.00 82.56 235 TYR A CA 1
ATOM 1861 C C . TYR A 1 235 ? 1.128 8.683 30.095 1.00 82.56 235 TYR A C 1
ATOM 1863 O O . TYR A 1 235 ? 1.948 8.124 30.828 1.00 82.56 235 TYR A O 1
ATOM 1871 N N . SER A 1 236 ? -0.058 9.088 30.566 1.00 84.31 236 SER A N 1
ATOM 1872 C CA . SER A 1 236 ? -0.462 8.817 31.952 1.00 84.31 236 SER A CA 1
ATOM 1873 C C . SER A 1 236 ? -0.559 7.308 32.212 1.00 84.31 236 SER A C 1
ATOM 1875 O O . SER A 1 236 ? -0.794 6.521 31.293 1.00 84.31 236 SER A O 1
ATOM 1877 N N . SER A 1 237 ? -0.418 6.894 33.478 1.00 84.31 237 SER A N 1
ATOM 1878 C CA . SER A 1 237 ? -0.526 5.480 33.880 1.00 84.31 237 SER A CA 1
ATOM 1879 C C . SER A 1 237 ? -1.828 4.826 33.409 1.00 84.31 237 SER A C 1
ATOM 1881 O O . SER A 1 237 ? -1.842 3.648 33.081 1.00 84.31 237 SER A O 1
ATOM 1883 N N . GLU A 1 238 ? -2.898 5.610 33.295 1.00 83.81 238 GLU A N 1
ATOM 1884 C CA . GLU A 1 238 ? -4.188 5.164 32.777 1.00 83.81 238 GLU A CA 1
ATOM 1885 C C . GLU A 1 238 ? -4.102 4.620 31.341 1.00 83.81 238 GLU A C 1
ATOM 1887 O O . GLU A 1 238 ? -4.701 3.591 31.045 1.00 83.81 238 GLU A O 1
ATOM 1892 N N . TYR A 1 239 ? -3.325 5.234 30.443 1.00 85.38 239 TYR A N 1
ATOM 1893 C CA . TYR A 1 239 ? -3.136 4.695 29.088 1.00 85.38 239 TYR A CA 1
ATOM 1894 C C . TYR A 1 239 ? -2.356 3.380 29.083 1.00 85.38 239 TYR A C 1
ATOM 1896 O O . TYR A 1 239 ? -2.606 2.530 28.231 1.00 85.38 239 TYR A O 1
ATOM 1904 N N . ILE A 1 240 ? -1.439 3.194 30.036 1.00 86.50 240 ILE A N 1
ATOM 1905 C CA . ILE A 1 240 ? -0.703 1.934 30.198 1.00 86.50 240 ILE A CA 1
ATOM 1906 C C . ILE A 1 240 ? -1.660 0.833 30.676 1.00 86.50 240 ILE A C 1
ATOM 1908 O O . ILE A 1 240 ? -1.666 -0.257 30.108 1.00 86.50 240 ILE A O 1
ATOM 1912 N N . ASP A 1 241 ? -2.530 1.130 31.644 1.00 86.25 241 ASP A N 1
ATOM 1913 C CA . ASP A 1 241 ? -3.554 0.185 32.106 1.00 86.25 241 ASP A CA 1
ATOM 1914 C C . ASP A 1 241 ? -4.534 -0.189 30.972 1.00 86.25 241 ASP A C 1
ATOM 1916 O O . ASP A 1 241 ? -4.908 -1.357 30.813 1.00 86.25 241 ASP A O 1
ATOM 1920 N N . ASN A 1 242 ? -4.909 0.784 30.132 1.00 86.94 242 ASN A N 1
ATOM 1921 C CA . ASN A 1 242 ? -5.742 0.551 28.947 1.00 86.94 242 ASN A CA 1
ATOM 1922 C C . ASN A 1 242 ? -5.024 -0.287 27.883 1.00 86.94 242 ASN A C 1
ATOM 1924 O O . ASN A 1 242 ? -5.634 -1.179 27.292 1.00 86.94 242 ASN A O 1
ATOM 1928 N N . TYR A 1 243 ? -3.728 -0.054 27.667 1.00 91.31 243 TYR A N 1
ATOM 1929 C CA . TYR A 1 243 ? -2.909 -0.901 26.806 1.00 91.31 243 TYR A CA 1
ATOM 1930 C C . TYR A 1 243 ? -2.885 -2.346 27.302 1.00 91.31 243 TYR A C 1
ATOM 1932 O O . TYR A 1 243 ? -3.101 -3.261 26.511 1.00 91.31 243 TYR A O 1
ATOM 1940 N N . ASP A 1 244 ? -2.688 -2.572 28.601 1.00 89.69 244 ASP A N 1
ATOM 1941 C CA . ASP A 1 244 ? -2.675 -3.919 29.174 1.00 89.69 244 ASP A CA 1
ATOM 1942 C C . ASP A 1 244 ? -4.015 -4.637 28.969 1.00 89.69 244 ASP A C 1
ATOM 1944 O O . ASP A 1 244 ? -4.050 -5.836 28.663 1.00 89.69 244 ASP A O 1
ATOM 1948 N N . LEU A 1 245 ? -5.129 -3.913 29.104 1.00 87.38 245 LEU A N 1
ATOM 1949 C CA . LEU A 1 245 ? -6.457 -4.429 28.785 1.00 87.38 245 LEU A CA 1
ATOM 1950 C C . LEU A 1 245 ? -6.577 -4.771 27.294 1.00 87.38 245 LEU A C 1
ATOM 1952 O O . LEU A 1 245 ? -6.967 -5.894 26.963 1.00 87.38 245 LEU A O 1
ATOM 1956 N N . LEU A 1 246 ? -6.190 -3.858 26.400 1.00 87.62 246 LEU A N 1
ATOM 19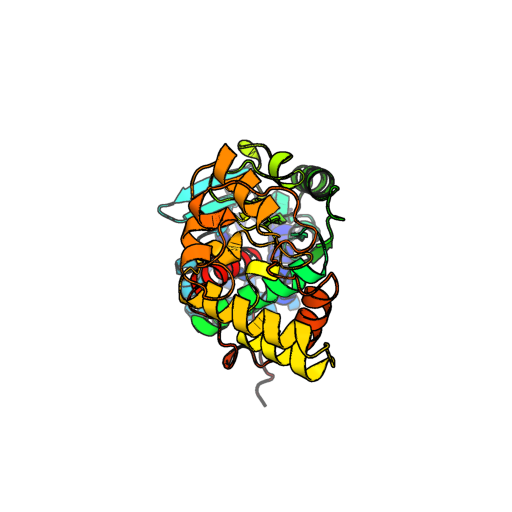57 C CA . LEU A 1 246 ? -6.227 -4.074 24.955 1.00 87.62 246 LEU A CA 1
ATOM 1958 C C . LEU A 1 246 ? -5.337 -5.247 24.524 1.00 87.62 246 LEU A C 1
ATOM 1960 O O . LEU A 1 246 ? -5.758 -6.077 23.725 1.00 87.62 246 LEU A O 1
ATOM 1964 N N . ALA A 1 247 ? -4.128 -5.368 25.065 1.00 89.25 247 ALA A N 1
ATOM 1965 C CA . ALA A 1 247 ? -3.207 -6.454 24.753 1.00 89.25 247 ALA A CA 1
ATOM 1966 C C . ALA A 1 247 ? -3.776 -7.815 25.188 1.00 89.25 247 ALA A C 1
ATOM 1968 O O . ALA A 1 247 ? -3.597 -8.823 24.498 1.00 89.25 247 ALA A O 1
ATOM 1969 N N . ARG A 1 248 ? -4.510 -7.864 26.311 1.00 87.75 248 ARG A N 1
ATOM 1970 C CA . ARG A 1 248 ? -5.256 -9.064 26.731 1.00 87.75 248 ARG A CA 1
ATOM 1971 C C . ARG A 1 248 ? -6.462 -9.333 25.829 1.00 87.75 248 ARG A C 1
ATOM 1973 O O . ARG A 1 248 ? -6.757 -10.499 25.570 1.00 87.75 248 ARG A O 1
ATOM 1980 N N . ILE A 1 249 ? -7.147 -8.292 25.356 1.00 83.62 249 ILE A N 1
ATOM 1981 C CA . ILE A 1 249 ? -8.209 -8.381 24.341 1.00 83.62 249 ILE A CA 1
ATOM 1982 C C . ILE A 1 249 ? -7.669 -8.996 23.057 1.00 83.62 249 ILE A C 1
ATOM 1984 O O . ILE A 1 249 ? -8.105 -10.075 22.672 1.00 83.62 249 ILE A O 1
ATOM 1988 N N . ALA A 1 250 ? -6.651 -8.382 22.466 1.00 84.75 250 ALA A N 1
ATOM 1989 C CA . ALA A 1 250 ? -6.054 -8.810 21.212 1.00 84.75 250 ALA A CA 1
ATOM 1990 C C . ALA A 1 250 ? -5.477 -10.232 21.275 1.00 84.75 250 ALA A C 1
ATOM 1992 O O . ALA A 1 250 ? -5.466 -10.935 20.271 1.00 84.75 250 ALA A O 1
ATOM 1993 N N . ARG A 1 251 ? -5.010 -10.685 22.448 1.00 86.00 251 ARG A N 1
ATOM 1994 C CA . ARG A 1 251 ? -4.501 -12.053 22.626 1.00 86.00 251 ARG A CA 1
ATOM 1995 C C . ARG A 1 251 ? -5.602 -13.113 22.601 1.00 86.00 251 ARG A C 1
ATOM 1997 O O . ARG A 1 251 ? -5.362 -14.193 22.069 1.00 86.00 251 ARG A O 1
ATOM 2004 N N . ASN A 1 252 ? -6.755 -12.833 23.205 1.00 84.75 252 ASN A N 1
ATOM 2005 C CA . ASN A 1 252 ? -7.845 -13.807 23.312 1.00 84.75 252 ASN A CA 1
ATOM 2006 C C . ASN A 1 252 ? -8.813 -13.711 22.127 1.00 84.75 252 ASN A C 1
ATOM 2008 O O . ASN A 1 252 ? -9.279 -14.736 21.651 1.00 84.75 252 ASN A O 1
ATOM 2012 N N . ASN A 1 253 ? -9.072 -12.490 21.651 1.00 86.75 253 ASN A N 1
ATOM 2013 C CA . ASN A 1 253 ? -9.984 -12.168 20.557 1.00 86.75 253 ASN A CA 1
ATOM 2014 C C . ASN A 1 253 ? -9.315 -11.160 19.600 1.00 86.75 253 ASN A C 1
ATOM 2016 O O . ASN A 1 253 ? -9.625 -9.966 19.652 1.00 86.75 253 ASN A O 1
ATOM 2020 N N . PRO A 1 254 ? -8.388 -11.608 18.730 1.00 87.12 254 PRO A N 1
ATOM 2021 C CA . PRO A 1 254 ? -7.680 -10.728 17.799 1.00 87.12 254 PRO A CA 1
ATOM 2022 C C . PRO A 1 254 ? -8.610 -9.915 16.890 1.00 87.12 254 PRO A C 1
ATOM 2024 O O . PRO A 1 254 ? -8.302 -8.770 16.582 1.00 87.12 254 PRO A O 1
ATOM 2027 N N . GLU A 1 255 ? -9.757 -10.476 16.501 1.00 89.81 255 GLU A N 1
ATOM 2028 C CA . GLU A 1 255 ? -10.739 -9.800 15.643 1.00 89.81 255 GLU A CA 1
ATOM 2029 C C . GLU A 1 255 ? -11.396 -8.596 16.321 1.00 89.81 255 GLU A C 1
ATOM 2031 O O . GLU A 1 255 ? -11.653 -7.598 15.656 1.00 89.81 255 GLU A O 1
ATOM 2036 N N . LEU A 1 256 ? -11.607 -8.638 17.646 1.00 90.12 256 LEU A N 1
ATOM 2037 C CA . LEU A 1 256 ? -12.207 -7.520 18.386 1.00 90.12 256 LEU A CA 1
ATOM 2038 C C . LEU A 1 256 ? -11.417 -6.233 18.162 1.00 90.12 256 LEU A C 1
ATOM 2040 O O . LEU A 1 256 ? -11.982 -5.165 17.950 1.00 90.12 256 LEU A O 1
ATOM 2044 N N . ARG A 1 257 ? -10.092 -6.366 18.149 1.00 91.19 257 ARG A N 1
ATOM 2045 C CA . ARG A 1 257 ? -9.157 -5.266 17.957 1.00 91.19 257 ARG A CA 1
ATOM 2046 C C . ARG A 1 257 ? -9.374 -4.511 16.646 1.00 91.19 257 ARG A C 1
ATOM 2048 O O . ARG A 1 257 ? -9.130 -3.311 16.630 1.00 91.19 257 ARG A O 1
ATOM 2055 N N . LEU A 1 258 ? -9.796 -5.202 15.588 1.00 93.12 258 LEU A N 1
ATOM 2056 C CA . LEU A 1 258 ? -9.950 -4.642 14.244 1.00 93.12 258 LEU A CA 1
ATOM 2057 C C . LEU A 1 258 ? -11.125 -3.675 14.135 1.00 93.12 258 LEU A C 1
ATOM 2059 O O . LEU A 1 258 ? -11.150 -2.868 13.216 1.00 93.12 258 LEU A O 1
ATOM 2063 N N . PHE A 1 259 ? -12.080 -3.754 15.061 1.00 93.75 259 PHE A N 1
ATOM 2064 C CA . PHE A 1 259 ? -13.290 -2.934 15.059 1.00 93.75 259 PHE A CA 1
ATOM 2065 C C . PHE A 1 259 ? -13.372 -2.001 16.276 1.00 93.75 259 PHE A C 1
ATOM 2067 O O . PHE A 1 259 ? -14.364 -1.298 16.453 1.00 93.75 259 PHE A O 1
ATOM 2074 N N . LEU A 1 260 ? -12.363 -2.011 17.153 1.00 92.44 260 LEU A N 1
ATOM 2075 C CA . LEU A 1 260 ? -12.272 -1.050 18.250 1.00 92.44 260 LEU A CA 1
ATOM 2076 C C . LEU A 1 260 ? -11.872 0.323 17.704 1.00 92.44 260 LEU A C 1
ATOM 2078 O O . LEU A 1 260 ? -11.036 0.418 16.816 1.00 92.44 260 LEU A O 1
ATOM 2082 N N . ASP A 1 261 ? -12.438 1.378 18.277 1.00 93.94 261 ASP A N 1
ATOM 2083 C CA . ASP A 1 261 ? -11.962 2.746 18.076 1.00 93.94 261 ASP A CA 1
ATOM 2084 C C . ASP A 1 261 ? -10.744 2.945 18.994 1.00 93.94 261 ASP A C 1
ATOM 2086 O O . ASP A 1 261 ? -10.885 3.055 20.210 1.00 93.94 261 ASP A O 1
ATOM 2090 N N . HIS A 1 262 ? -9.526 2.884 18.453 1.00 92.44 262 HIS A N 1
ATOM 2091 C CA . HIS A 1 262 ? -8.288 3.069 19.222 1.00 92.44 262 HIS A CA 1
ATOM 2092 C C . HIS A 1 262 ? -8.007 4.545 19.492 1.00 92.44 262 HIS A C 1
ATOM 2094 O O . HIS A 1 262 ? -7.160 4.831 20.338 1.00 92.44 262 HIS A O 1
ATOM 2100 N N . LYS A 1 263 ? -8.719 5.490 18.869 1.00 92.19 263 LYS A N 1
ATOM 2101 C CA . LYS A 1 263 ? -8.647 6.917 19.211 1.00 92.19 263 LYS A CA 1
ATOM 2102 C C . LYS A 1 263 ? -9.508 7.244 20.426 1.00 92.19 263 LYS A C 1
ATOM 2104 O O . LYS A 1 263 ? -8.987 7.756 21.419 1.00 92.19 263 LYS A O 1
ATOM 2109 N N . ASN A 1 264 ? -10.794 6.909 20.386 1.00 92.62 264 ASN A N 1
ATOM 2110 C CA . ASN A 1 264 ? -11.786 7.298 21.393 1.00 92.62 264 ASN A CA 1
ATOM 2111 C C . ASN A 1 264 ? -12.174 6.167 22.346 1.00 92.62 264 ASN A C 1
ATOM 2113 O O . ASN A 1 264 ? -12.625 6.431 23.460 1.00 92.62 264 ASN A O 1
ATOM 2117 N N . GLY A 1 265 ? -11.975 4.913 21.952 1.00 92.75 265 GLY A N 1
ATOM 2118 C CA . GLY A 1 265 ? -12.408 3.760 22.727 1.00 92.75 265 GLY A CA 1
ATOM 2119 C C . GLY A 1 265 ? -13.876 3.395 22.513 1.00 92.75 265 GLY A C 1
ATOM 2120 O O . GLY A 1 265 ? -14.559 3.882 21.614 1.00 92.75 265 GLY A O 1
ATOM 2121 N N . ILE A 1 266 ? -14.386 2.516 23.372 1.00 92.50 266 ILE A N 1
ATOM 2122 C CA . ILE A 1 266 ? -15.784 2.087 23.356 1.00 92.50 266 ILE A CA 1
ATOM 2123 C C . ILE A 1 266 ? -16.321 1.905 24.777 1.00 92.50 266 ILE A C 1
ATOM 2125 O O . ILE A 1 266 ? -15.695 1.265 25.625 1.00 92.50 266 ILE A O 1
ATOM 2129 N N . SER A 1 267 ? -17.514 2.441 25.034 1.00 91.50 267 SER A N 1
ATOM 2130 C CA . SER A 1 267 ? -18.250 2.192 26.275 1.00 91.50 267 SER A CA 1
ATOM 2131 C C . SER A 1 267 ? -19.073 0.908 26.184 1.00 91.50 267 SER A C 1
ATOM 2133 O O . SER A 1 267 ? -19.520 0.509 25.107 1.00 91.50 267 SER A O 1
ATOM 2135 N N . LEU A 1 268 ? -19.350 0.276 27.326 1.00 90.00 268 LEU A N 1
ATOM 2136 C CA . LEU A 1 268 ? -20.197 -0.914 27.391 1.00 90.00 268 LEU A CA 1
ATOM 2137 C C . LEU A 1 268 ? -21.606 -0.634 26.847 1.00 90.00 268 LEU A C 1
ATOM 2139 O O . LEU A 1 268 ? -22.158 -1.464 26.134 1.00 90.00 268 LEU A O 1
ATOM 2143 N N . LYS A 1 269 ? -22.164 0.554 27.110 1.00 91.19 269 LYS A N 1
ATOM 2144 C CA . LYS A 1 269 ? -23.438 0.989 26.523 1.00 91.19 269 LYS A CA 1
ATOM 2145 C C . LYS A 1 269 ? -23.368 0.955 24.999 1.00 91.19 269 LYS A C 1
ATOM 2147 O O . LYS A 1 269 ? -24.253 0.394 24.361 1.00 91.19 269 LYS A O 1
ATOM 2152 N N . LYS A 1 270 ? -22.293 1.496 24.415 1.00 92.88 270 LYS A N 1
ATOM 2153 C CA . LYS A 1 270 ? -22.139 1.516 22.960 1.00 92.88 270 LYS A CA 1
ATOM 2154 C C . LYS A 1 270 ? -21.955 0.118 22.371 1.00 92.88 270 LYS A C 1
ATOM 2156 O O . LYS A 1 270 ? -22.520 -0.175 21.321 1.00 92.88 270 LYS A O 1
ATOM 2161 N N . ALA A 1 271 ? -21.209 -0.741 23.058 1.00 93.62 271 ALA A N 1
ATOM 2162 C CA . ALA A 1 271 ? -21.073 -2.147 22.700 1.00 93.62 271 ALA A CA 1
ATOM 2163 C C . ALA A 1 271 ? -22.432 -2.872 22.692 1.00 93.62 271 ALA A C 1
ATOM 2165 O O . ALA A 1 271 ? -22.747 -3.548 21.719 1.00 93.62 271 ALA A O 1
ATOM 2166 N N . ILE A 1 272 ? -23.267 -2.670 23.720 1.00 93.25 272 ILE A N 1
ATOM 2167 C CA . ILE A 1 272 ? -24.629 -3.227 23.791 1.00 93.25 272 ILE A CA 1
ATOM 2168 C C . ILE A 1 272 ? -25.488 -2.731 22.623 1.00 93.25 272 ILE A C 1
ATOM 2170 O O . ILE A 1 272 ? -26.148 -3.532 21.966 1.00 93.25 272 ILE A O 1
ATOM 2174 N N . GLU A 1 273 ? -25.466 -1.424 22.337 1.00 94.00 273 GLU A N 1
ATOM 2175 C CA . GLU A 1 273 ? -26.201 -0.848 21.205 1.00 94.00 273 GLU A CA 1
ATOM 2176 C C . GLU A 1 273 ? -25.803 -1.508 19.877 1.00 94.00 273 GLU A C 1
ATOM 2178 O O . GLU A 1 273 ? -26.675 -1.868 19.089 1.00 94.00 273 GLU A O 1
ATOM 2183 N N . LEU A 1 274 ? -24.503 -1.697 19.629 1.00 95.19 274 LEU A N 1
ATOM 2184 C CA . LEU A 1 274 ? -24.012 -2.323 18.399 1.00 95.19 274 LEU A CA 1
ATOM 2185 C C . LEU A 1 274 ? -24.427 -3.795 18.314 1.00 95.19 274 LEU A C 1
ATOM 2187 O O . LEU A 1 274 ? -25.008 -4.199 17.305 1.00 95.19 274 LEU A O 1
ATOM 2191 N N . ASP A 1 275 ? -24.205 -4.565 19.380 1.00 95.81 275 ASP A N 1
ATOM 2192 C CA . ASP A 1 275 ? -24.541 -5.990 19.415 1.00 95.81 275 ASP A CA 1
ATOM 2193 C C . ASP A 1 275 ? -26.061 -6.227 19.312 1.00 95.81 275 ASP A C 1
ATOM 2195 O O . ASP A 1 275 ? -26.505 -7.222 18.736 1.00 95.81 275 ASP A O 1
ATOM 2199 N N . SER A 1 276 ? -26.888 -5.303 19.817 1.00 94.88 276 SER A N 1
ATOM 2200 C CA . SER A 1 276 ? -28.352 -5.387 19.690 1.00 94.88 276 SER A CA 1
ATOM 2201 C C . SER A 1 276 ? -28.841 -5.283 18.240 1.00 94.88 276 SER A C 1
ATOM 2203 O O . SER A 1 276 ? -29.875 -5.854 17.896 1.00 94.88 276 SER A O 1
ATOM 2205 N N . VAL A 1 277 ? -28.090 -4.580 17.385 1.00 95.69 277 VAL A N 1
ATOM 2206 C CA . VAL A 1 277 ? -28.424 -4.384 15.968 1.00 95.69 277 VAL A CA 1
ATOM 2207 C C . VAL A 1 277 ? -27.789 -5.467 15.099 1.00 95.69 277 VAL A C 1
ATOM 2209 O O . VAL A 1 277 ? -28.430 -5.971 14.178 1.00 95.69 277 VAL A O 1
ATOM 2212 N N . TYR A 1 278 ? -26.535 -5.822 15.376 1.00 95.56 278 TYR A N 1
ATOM 2213 C CA . TYR A 1 278 ? -25.699 -6.615 14.471 1.00 95.56 278 TYR A CA 1
ATOM 2214 C C . TYR A 1 278 ? -25.380 -8.034 14.964 1.00 95.56 278 TYR A C 1
ATOM 2216 O O . TYR A 1 278 ? -24.736 -8.800 14.241 1.00 95.56 278 TYR A O 1
ATOM 2224 N N . GLY A 1 279 ? -25.872 -8.398 16.149 1.00 94.06 279 GLY A N 1
ATOM 2225 C CA . GLY A 1 279 ? -25.630 -9.679 16.805 1.00 94.06 279 GLY A CA 1
ATOM 2226 C C . GLY A 1 279 ? -24.462 -9.637 17.801 1.00 94.06 279 GLY A C 1
ATOM 2227 O O . GLY A 1 279 ? -23.718 -8.664 17.830 1.00 94.06 279 GLY A O 1
ATOM 2228 N N . PRO A 1 280 ? -24.295 -10.678 18.638 1.00 92.31 280 PRO A N 1
ATOM 2229 C CA . PRO A 1 280 ? -23.256 -10.707 19.667 1.00 92.31 280 PRO A CA 1
ATOM 2230 C C . PRO A 1 280 ? -21.839 -10.659 19.081 1.00 92.31 280 PRO A C 1
ATOM 2232 O O . PRO A 1 280 ? -21.500 -11.453 18.203 1.00 92.31 280 PRO A O 1
ATOM 2235 N N . PHE A 1 281 ? -21.008 -9.761 19.606 1.00 93.75 281 PHE A N 1
ATOM 2236 C CA . PHE A 1 281 ? -19.590 -9.648 19.270 1.00 93.75 281 PHE A CA 1
ATOM 2237 C C . PHE A 1 281 ? -18.801 -9.011 20.415 1.00 93.75 281 PHE A C 1
ATOM 2239 O O . PHE A 1 281 ? -17.937 -9.658 21.016 1.00 93.75 281 PHE A O 1
ATOM 2246 N N . TYR A 1 282 ? -19.121 -7.761 20.770 1.00 92.88 282 TYR A N 1
ATOM 2247 C CA . TYR A 1 282 ? -18.446 -7.066 21.864 1.00 92.88 282 TYR A CA 1
ATOM 2248 C C . TYR A 1 282 ? -18.781 -7.696 23.210 1.00 92.88 282 TYR A C 1
ATOM 2250 O O . TYR A 1 282 ? -17.892 -7.868 24.041 1.00 92.88 282 TYR A O 1
ATOM 2258 N N . LEU A 1 283 ? -20.047 -8.051 23.437 1.00 91.06 283 LEU A N 1
ATOM 2259 C CA . LEU A 1 283 ? -20.492 -8.621 24.706 1.00 91.06 283 LEU A CA 1
ATOM 2260 C C . LEU A 1 283 ? -19.883 -9.995 24.959 1.00 91.06 283 LEU A C 1
ATOM 2262 O O . LEU A 1 283 ? -19.421 -10.254 26.072 1.00 91.06 283 LEU A O 1
ATOM 2266 N N . ASP A 1 284 ? -19.817 -10.836 23.927 1.00 89.94 284 ASP A N 1
ATOM 2267 C CA . ASP A 1 284 ? -19.173 -12.146 24.013 1.00 89.94 284 ASP A CA 1
ATOM 2268 C C . ASP A 1 284 ? -17.693 -11.985 24.368 1.00 89.94 284 ASP A C 1
ATOM 2270 O O . ASP A 1 284 ? -17.205 -12.628 25.299 1.00 89.94 284 ASP A O 1
ATOM 2274 N N . ALA A 1 285 ? -16.995 -11.044 23.724 1.00 88.06 285 ALA A N 1
ATOM 2275 C CA . ALA A 1 285 ? -15.610 -10.747 24.058 1.00 88.06 285 ALA A CA 1
ATOM 2276 C C . ALA A 1 285 ? -15.459 -10.198 25.491 1.00 88.06 285 ALA A C 1
ATOM 2278 O O . ALA A 1 285 ? -14.624 -10.687 26.255 1.00 88.06 285 ALA A O 1
ATOM 2279 N N . PHE A 1 286 ? -16.269 -9.215 25.890 1.00 88.06 286 PHE A N 1
ATOM 2280 C CA . PHE A 1 286 ? -16.201 -8.561 27.201 1.00 88.06 286 PHE A CA 1
ATOM 2281 C C . PHE A 1 286 ? -16.544 -9.494 28.366 1.00 88.06 286 PHE A C 1
ATOM 2283 O O . PHE A 1 286 ? -15.973 -9.348 29.450 1.00 88.06 286 PHE A O 1
ATOM 2290 N N . ASN A 1 287 ? -17.373 -10.516 28.149 1.00 84.44 287 ASN A N 1
ATOM 2291 C CA . ASN A 1 287 ? -17.709 -11.523 29.159 1.00 84.44 287 ASN A CA 1
ATOM 2292 C C . ASN A 1 287 ? -16.486 -12.326 29.662 1.00 84.44 287 ASN A C 1
ATOM 2294 O O . ASN A 1 287 ? -16.527 -12.965 30.715 1.00 84.44 287 ASN A O 1
ATOM 2298 N N . HIS A 1 288 ? -15.356 -12.268 28.953 1.00 82.38 288 HIS A N 1
ATOM 2299 C CA . HIS A 1 288 ? -14.106 -12.907 29.368 1.00 82.38 288 HIS A CA 1
ATOM 2300 C C . HIS A 1 288 ? -13.211 -12.036 30.266 1.00 82.38 288 HIS A C 1
ATOM 2302 O O . HIS A 1 288 ? -12.182 -12.518 30.744 1.00 82.38 288 HIS A O 1
ATOM 2308 N N . TYR A 1 289 ? -13.585 -10.782 30.544 1.00 81.50 289 TYR A N 1
ATOM 2309 C CA . TYR A 1 289 ? -12.746 -9.834 31.282 1.00 81.50 289 TYR A CA 1
ATOM 2310 C C . TYR A 1 289 ? -13.362 -9.474 32.631 1.00 81.50 289 TYR A C 1
ATOM 2312 O O . TYR A 1 289 ? -14.480 -8.980 32.694 1.00 81.50 289 TYR A O 1
ATOM 2320 N N . ASN A 1 290 ? -12.612 -9.663 33.723 1.00 74.50 290 ASN A N 1
ATOM 2321 C CA . ASN A 1 290 ? -13.106 -9.476 35.098 1.00 74.50 290 ASN A CA 1
ATOM 2322 C C . ASN A 1 290 ? -13.723 -8.093 35.372 1.00 74.50 290 ASN A C 1
ATOM 2324 O O . ASN A 1 290 ? -14.625 -7.996 36.199 1.00 74.50 290 ASN A O 1
ATOM 2328 N N . GLY A 1 291 ? -13.260 -7.040 34.685 1.00 75.19 291 GLY A N 1
ATOM 2329 C CA . GLY A 1 291 ? -13.848 -5.701 34.800 1.00 75.19 291 GLY A CA 1
ATOM 2330 C C . GLY A 1 291 ? -15.291 -5.641 34.296 1.00 75.19 291 GLY A C 1
ATOM 2331 O O . GLY A 1 291 ? -16.109 -4.942 34.879 1.00 75.19 291 GLY A O 1
ATOM 2332 N N . PHE A 1 292 ? -15.605 -6.435 33.274 1.00 79.62 292 PHE A N 1
ATOM 2333 C CA . PHE A 1 292 ? -16.858 -6.437 32.527 1.00 79.62 292 PHE A CA 1
ATOM 2334 C C . PHE A 1 292 ? -17.793 -7.575 32.961 1.00 79.62 292 PHE A C 1
ATOM 2336 O O . PHE A 1 292 ? -18.955 -7.328 33.268 1.00 79.62 292 PHE A O 1
ATOM 2343 N N . LYS A 1 293 ? -17.278 -8.806 33.061 1.00 77.75 293 LYS A N 1
ATOM 2344 C CA . LYS A 1 293 ? -18.020 -10.063 33.271 1.00 77.75 293 LYS A CA 1
ATOM 2345 C C . LYS A 1 293 ? -19.083 -10.034 34.377 1.00 77.75 293 LYS A C 1
ATOM 2347 O O . LYS A 1 293 ? -20.124 -10.661 34.240 1.00 77.75 293 LYS A O 1
ATOM 2352 N N . ASN A 1 294 ? -18.814 -9.340 35.480 1.00 78.25 294 ASN A N 1
ATOM 2353 C CA . ASN A 1 294 ? -19.690 -9.332 36.657 1.00 78.25 294 ASN A CA 1
ATOM 2354 C C . ASN A 1 294 ? -20.680 -8.155 36.663 1.00 78.25 294 ASN A C 1
ATOM 2356 O O . ASN A 1 294 ? -21.169 -7.781 37.727 1.00 78.25 294 ASN A O 1
ATOM 2360 N N . LYS A 1 295 ? -20.905 -7.501 35.520 1.00 80.31 295 LYS A N 1
ATOM 2361 C CA . LYS A 1 295 ? -21.853 -6.391 35.411 1.00 80.31 295 LYS A CA 1
ATOM 2362 C C . LYS A 1 295 ? -23.209 -6.885 34.932 1.00 80.31 295 LYS A C 1
ATOM 2364 O O . LYS A 1 295 ? -23.284 -7.536 33.892 1.00 80.31 295 LYS A O 1
ATOM 2369 N N . ASP A 1 296 ? -24.257 -6.453 35.627 1.00 84.06 296 ASP A N 1
ATOM 2370 C CA . ASP A 1 296 ? -25.652 -6.755 35.286 1.00 84.06 296 ASP A CA 1
ATOM 2371 C C . ASP A 1 296 ? -25.967 -6.378 33.832 1.00 84.06 296 ASP A C 1
ATOM 2373 O O . ASP A 1 296 ? -26.581 -7.157 33.109 1.00 84.06 296 ASP A O 1
ATOM 2377 N N . CYS A 1 297 ? -25.403 -5.266 33.340 1.00 83.62 297 CYS A N 1
ATOM 2378 C CA . CYS A 1 297 ? -25.582 -4.819 31.957 1.00 83.62 297 CYS A CA 1
ATOM 2379 C C . CYS A 1 297 ? -25.118 -5.832 30.894 1.00 83.62 297 CYS A C 1
ATOM 2381 O O . CYS A 1 297 ? -25.622 -5.816 29.774 1.00 83.62 297 CYS A O 1
ATOM 2383 N N . ILE A 1 298 ? -24.158 -6.709 31.214 1.00 83.50 298 ILE A N 1
ATOM 2384 C CA . ILE A 1 298 ? -23.717 -7.769 30.294 1.00 83.50 298 ILE A CA 1
ATOM 2385 C C . ILE A 1 298 ? -24.702 -8.932 30.303 1.00 83.50 298 ILE A C 1
ATOM 2387 O O . ILE A 1 298 ? -25.057 -9.432 29.237 1.00 83.50 298 ILE A O 1
ATOM 2391 N N . SER A 1 299 ? -25.164 -9.351 31.484 1.00 82.94 299 SER A N 1
ATOM 2392 C CA . SER A 1 299 ? -26.157 -10.425 31.597 1.00 82.94 299 SER A CA 1
ATOM 2393 C C . SER A 1 299 ? -27.520 -10.022 31.038 1.00 82.94 299 SER A C 1
ATOM 2395 O O . SER A 1 299 ? -28.175 -10.834 30.389 1.00 82.94 299 SER A O 1
ATOM 2397 N N . GLU A 1 300 ? -27.929 -8.775 31.261 1.00 85.81 300 GLU A N 1
ATOM 2398 C CA . GLU A 1 300 ? -29.223 -8.231 30.840 1.00 85.81 300 GLU A CA 1
ATOM 2399 C C . GLU A 1 300 ? -29.196 -7.719 29.395 1.00 85.81 300 GLU A C 1
ATOM 2401 O O . GLU A 1 300 ? -30.249 -7.565 28.784 1.00 85.81 300 GLU A O 1
ATOM 2406 N N . LYS A 1 301 ? -28.000 -7.504 28.826 1.00 87.19 301 LYS A N 1
ATOM 2407 C CA . LYS A 1 301 ? -27.796 -6.899 27.497 1.00 87.19 301 LYS A CA 1
ATOM 2408 C C . LYS A 1 301 ? -28.490 -5.541 27.355 1.00 87.19 301 LYS A C 1
ATOM 2410 O O . LYS A 1 301 ? -28.952 -5.177 26.278 1.00 87.19 301 LYS A O 1
ATOM 2415 N N . GLU A 1 302 ? -28.537 -4.785 28.444 1.00 86.69 302 GLU A N 1
ATOM 2416 C CA . GLU A 1 302 ? -29.149 -3.464 28.522 1.00 86.69 302 GLU A CA 1
ATOM 2417 C C . GLU A 1 302 ? -28.323 -2.589 29.475 1.00 86.69 302 GLU A C 1
ATOM 2419 O O . GLU A 1 302 ? -27.754 -3.074 30.451 1.00 86.69 302 GLU A O 1
ATOM 2424 N N . CYS A 1 303 ? -28.203 -1.290 29.188 1.00 83.31 303 CYS A N 1
ATOM 2425 C CA . CYS A 1 303 ? -27.491 -0.357 30.060 1.00 83.31 303 CYS A CA 1
ATOM 2426 C C . CYS A 1 303 ? -28.403 0.804 30.453 1.00 83.31 303 CYS A C 1
ATOM 2428 O O . CYS A 1 303 ? -28.641 1.719 29.664 1.00 83.31 303 CYS A O 1
ATOM 2430 N N . SER A 1 304 ? -28.875 0.789 31.698 1.00 71.81 304 SER A N 1
ATOM 2431 C CA . SER A 1 304 ? -29.650 1.875 32.294 1.00 71.81 304 SER A CA 1
ATOM 2432 C C . SER A 1 304 ? -28.717 3.007 32.745 1.00 71.81 304 SER A C 1
ATOM 2434 O O . SER A 1 304 ? -28.373 3.068 33.923 1.00 71.81 304 SER A O 1
ATOM 2436 N N . ASP A 1 305 ? -28.238 3.826 31.797 1.00 65.56 305 ASP A N 1
ATOM 2437 C CA . ASP A 1 305 ? -27.431 5.059 31.965 1.00 65.56 305 ASP A CA 1
ATOM 2438 C C . ASP A 1 305 ? -26.929 5.339 33.399 1.00 65.56 305 ASP A C 1
ATOM 2440 O O . ASP A 1 305 ? -27.383 6.246 34.097 1.00 65.56 305 ASP A O 1
ATOM 2444 N N . CYS A 1 306 ? -25.969 4.535 33.866 1.00 68.00 306 CYS A N 1
ATOM 2445 C CA . CYS A 1 306 ? -25.592 4.486 35.281 1.00 68.00 306 CYS A CA 1
ATOM 2446 C C . CYS A 1 306 ? -24.550 5.542 35.692 1.00 68.00 306 CYS A C 1
ATOM 2448 O O . CYS A 1 306 ? -23.989 5.467 36.785 1.00 68.00 306 CYS A O 1
ATOM 2450 N N . GLY A 1 307 ? -24.229 6.495 34.810 1.00 63.06 307 GLY A N 1
ATOM 2451 C CA . GLY A 1 307 ? -23.223 7.545 35.028 1.00 63.06 307 GLY A CA 1
ATOM 2452 C C . GLY A 1 307 ? -21.762 7.070 35.091 1.00 63.06 307 GLY A C 1
ATOM 2453 O O . GLY A 1 307 ? -20.869 7.894 34.958 1.00 63.06 307 GLY A O 1
ATOM 2454 N N . ASN A 1 308 ? -21.515 5.762 35.235 1.00 67.62 308 ASN A N 1
ATOM 2455 C CA . ASN A 1 308 ? -20.194 5.122 35.322 1.00 67.62 308 ASN A CA 1
ATOM 2456 C C . ASN A 1 308 ? -20.118 3.896 34.396 1.00 67.62 308 ASN A C 1
ATOM 2458 O O . ASN A 1 308 ? -19.761 2.791 34.821 1.00 67.62 308 ASN A O 1
ATOM 2462 N N . CYS A 1 309 ? -20.534 4.059 33.139 1.00 74.62 309 CYS A N 1
ATOM 2463 C CA . CYS A 1 309 ? -20.458 2.972 32.171 1.00 74.62 309 CYS A CA 1
ATOM 2464 C C . CYS A 1 309 ? -18.988 2.576 31.975 1.00 74.62 309 CYS A C 1
ATOM 2466 O O . CYS A 1 309 ? -18.146 3.439 31.742 1.00 74.62 309 CYS A O 1
ATOM 2468 N N . LEU A 1 310 ? -18.675 1.284 32.093 1.00 81.88 310 LEU A N 1
ATOM 2469 C CA . LEU A 1 310 ? -17.319 0.804 31.839 1.00 81.88 310 LEU A CA 1
ATOM 2470 C C . LEU A 1 310 ? -16.924 1.095 30.397 1.00 81.88 310 LEU A C 1
ATOM 2472 O O . LEU A 1 310 ? -17.742 0.952 29.489 1.00 81.88 310 LEU A O 1
ATOM 2476 N N . GLU A 1 311 ? -15.661 1.426 30.190 1.00 86.44 311 GLU A N 1
ATOM 2477 C CA . GLU A 1 311 ? -15.127 1.757 28.878 1.00 86.44 311 GLU A CA 1
ATOM 2478 C C . GLU A 1 311 ? -13.761 1.112 28.668 1.00 86.44 311 GLU A C 1
ATOM 2480 O O . GLU A 1 311 ? -12.956 0.993 29.592 1.00 86.44 311 GLU A O 1
ATOM 2485 N N . VAL A 1 312 ? -13.517 0.679 27.435 1.00 88.56 312 VAL A N 1
ATOM 2486 C CA . VAL A 1 312 ? -12.164 0.468 26.926 1.00 88.56 312 VAL A CA 1
ATOM 2487 C C . VAL A 1 312 ? -11.758 1.803 26.327 1.00 88.56 312 VAL A C 1
ATOM 2489 O O . VAL A 1 312 ? -12.299 2.175 25.290 1.00 88.56 312 VAL A O 1
ATOM 2492 N N . LYS A 1 313 ? -10.876 2.556 26.988 1.00 89.75 313 LYS A N 1
ATOM 2493 C CA . LYS A 1 313 ? -10.469 3.880 26.497 1.00 89.75 313 LYS A CA 1
ATOM 2494 C C . LYS A 1 313 ? -9.557 3.759 25.279 1.00 89.75 313 LYS A C 1
ATOM 2496 O O . LYS A 1 313 ? -8.762 2.824 25.189 1.00 89.75 313 LYS A O 1
ATOM 2501 N N . GLY A 1 314 ? -9.651 4.737 24.384 1.00 91.31 314 GLY A N 1
ATOM 2502 C CA . GLY A 1 314 ? -8.691 4.917 23.300 1.00 91.31 314 GLY A CA 1
ATOM 2503 C C . GLY A 1 314 ? -7.400 5.605 23.758 1.00 91.31 314 GLY A C 1
ATOM 2504 O O . GLY A 1 314 ? -7.253 6.015 24.910 1.00 91.31 314 GLY A O 1
ATOM 2505 N N . PHE A 1 315 ? -6.459 5.743 22.830 1.00 91.62 315 PHE A N 1
ATOM 2506 C CA . PHE A 1 315 ? -5.140 6.358 23.008 1.00 91.62 315 PHE A CA 1
ATOM 2507 C C . PHE A 1 315 ? -5.066 7.804 22.490 1.00 91.62 315 PHE A C 1
ATOM 2509 O O . PHE A 1 315 ? -4.014 8.445 22.578 1.00 91.62 315 PHE A O 1
ATOM 2516 N N . GLY A 1 316 ? -6.179 8.322 21.965 1.00 90.50 316 GLY A N 1
ATOM 2517 C CA . GLY A 1 316 ? -6.299 9.655 21.389 1.00 90.50 316 GLY A CA 1
ATOM 2518 C C . GLY A 1 316 ? -5.642 9.815 20.013 1.00 90.50 316 GLY A C 1
ATOM 2519 O O . GLY A 1 316 ? -4.903 8.963 19.526 1.00 90.50 316 GLY A O 1
ATOM 2520 N N . GLU A 1 317 ? -5.865 10.986 19.417 1.00 90.00 317 GLU A N 1
ATOM 2521 C CA . GLU A 1 317 ? -5.452 11.350 18.047 1.00 90.00 317 GLU A CA 1
ATOM 2522 C C . GLU A 1 317 ? -3.931 11.322 17.799 1.00 90.00 317 GLU A C 1
ATOM 2524 O O . GLU A 1 317 ? -3.464 11.280 16.662 1.00 90.00 317 GLU A O 1
ATOM 2529 N N . ASN A 1 318 ? -3.117 11.373 18.858 1.00 92.50 318 ASN A N 1
ATOM 2530 C CA . ASN A 1 318 ? -1.660 11.449 18.727 1.00 92.50 318 ASN A CA 1
ATOM 2531 C C . ASN A 1 318 ? -0.975 10.079 18.614 1.00 92.50 318 ASN A C 1
ATOM 2533 O O . ASN A 1 318 ? 0.223 10.048 18.320 1.00 92.50 318 ASN A O 1
ATOM 2537 N N . LEU A 1 319 ? -1.691 8.964 18.831 1.00 94.00 319 LEU A N 1
ATOM 2538 C CA . LEU A 1 319 ? -1.091 7.627 18.805 1.00 94.00 319 LEU A CA 1
ATOM 2539 C C . LEU A 1 319 ? -0.386 7.359 17.472 1.00 94.00 319 LEU A C 1
ATOM 2541 O O . LEU A 1 319 ? 0.797 7.027 17.468 1.00 94.00 319 LEU A O 1
ATOM 2545 N N . LEU A 1 320 ? -1.083 7.548 16.349 1.00 95.88 320 LEU A N 1
ATOM 2546 C CA . LEU A 1 320 ? -0.544 7.264 15.019 1.00 95.88 320 LEU A CA 1
ATOM 2547 C C . LEU A 1 320 ? 0.691 8.117 14.708 1.00 95.88 320 LEU A C 1
ATOM 2549 O O . LEU A 1 320 ? 1.709 7.612 14.237 1.00 95.88 320 LEU A O 1
ATOM 2553 N N . LYS A 1 321 ? 0.640 9.411 15.039 1.00 96.12 321 LYS A N 1
ATOM 2554 C CA . LYS A 1 321 ? 1.765 10.336 14.856 1.00 96.12 321 LYS A CA 1
ATOM 2555 C C . LYS A 1 321 ? 2.999 9.890 15.643 1.00 96.12 321 LYS A C 1
ATOM 2557 O O . LYS A 1 321 ? 4.102 9.843 15.095 1.00 96.12 321 LYS A O 1
ATOM 2562 N N . ASN A 1 322 ? 2.819 9.562 16.920 1.00 95.50 322 ASN A N 1
ATOM 2563 C CA . ASN A 1 322 ? 3.913 9.129 17.784 1.00 95.50 322 ASN A CA 1
ATOM 2564 C C . ASN A 1 322 ? 4.433 7.744 17.379 1.00 95.50 322 ASN A C 1
ATOM 2566 O O . ASN A 1 322 ? 5.641 7.509 17.401 1.00 95.50 322 ASN A O 1
ATOM 2570 N N . PHE A 1 323 ? 3.550 6.855 16.925 1.00 96.31 323 PHE A N 1
ATOM 2571 C CA . PHE A 1 323 ? 3.922 5.572 16.345 1.00 96.31 323 PHE A CA 1
ATOM 2572 C C . PHE A 1 323 ? 4.816 5.743 15.114 1.00 96.31 323 PHE A C 1
ATOM 2574 O O . PHE A 1 323 ? 5.888 5.142 15.062 1.00 96.31 323 PHE A O 1
ATOM 2581 N N . VAL A 1 324 ? 4.422 6.587 14.150 1.00 96.81 324 VAL A N 1
ATOM 2582 C CA . VAL A 1 324 ? 5.201 6.838 12.924 1.00 96.81 324 VAL A CA 1
ATOM 2583 C C . VAL A 1 324 ? 6.599 7.361 13.261 1.00 96.81 324 VAL A C 1
ATOM 2585 O O . VAL A 1 324 ? 7.583 6.907 12.673 1.00 96.81 324 VAL A O 1
ATOM 2588 N N . LYS A 1 325 ? 6.714 8.255 14.251 1.00 95.00 325 LYS A N 1
ATOM 2589 C CA . LYS A 1 325 ? 8.008 8.736 14.759 1.00 95.00 325 LYS A CA 1
ATOM 2590 C C . LYS A 1 325 ? 8.903 7.573 15.219 1.00 95.00 325 LYS A C 1
ATOM 2592 O O . LYS A 1 325 ? 10.027 7.467 14.742 1.00 95.00 325 LYS A O 1
ATOM 2597 N N . HIS A 1 326 ? 8.392 6.662 16.051 1.00 93.94 326 HIS A N 1
ATOM 2598 C CA . HIS A 1 326 ? 9.183 5.550 16.596 1.00 93.94 326 HIS A CA 1
ATOM 2599 C C . HIS A 1 326 ? 9.488 4.463 15.558 1.00 93.94 326 HIS A C 1
ATOM 2601 O O . HIS A 1 326 ? 10.633 4.037 15.414 1.00 93.94 326 HIS A O 1
ATOM 2607 N N . ILE A 1 327 ? 8.499 4.010 14.780 1.00 94.25 327 ILE A N 1
ATOM 2608 C CA . ILE A 1 327 ? 8.709 2.921 13.808 1.00 94.25 327 ILE A CA 1
ATOM 2609 C C . ILE A 1 327 ? 9.668 3.316 12.674 1.00 94.25 327 ILE A C 1
ATOM 2611 O O . ILE A 1 327 ? 10.257 2.461 12.000 1.00 94.25 327 ILE A O 1
ATOM 2615 N N . ASN A 1 328 ? 9.844 4.618 12.443 1.00 91.12 328 ASN A N 1
ATOM 2616 C CA . ASN A 1 328 ? 10.838 5.117 11.508 1.00 91.12 328 ASN A CA 1
ATOM 2617 C C . ASN A 1 328 ? 12.279 4.863 11.966 1.00 91.12 328 ASN A C 1
ATOM 2619 O O . ASN A 1 328 ? 13.138 4.641 11.111 1.00 91.12 328 ASN A O 1
ATOM 2623 N N . GLU A 1 329 ? 12.510 4.786 13.273 1.00 89.88 329 GLU A N 1
ATOM 2624 C CA . GLU A 1 329 ? 13.812 4.527 13.893 1.00 89.88 329 GLU A CA 1
ATOM 2625 C C . GLU A 1 329 ? 14.065 3.028 14.123 1.00 89.88 329 GLU A C 1
ATOM 2627 O O . GLU A 1 329 ? 15.212 2.574 14.166 1.00 89.88 329 GLU A O 1
ATOM 2632 N N . VAL A 1 330 ? 12.997 2.228 14.209 1.00 89.31 330 VAL A N 1
ATOM 2633 C CA . VAL A 1 330 ? 13.087 0.778 14.400 1.00 89.31 330 VAL A CA 1
ATOM 2634 C C . VAL A 1 330 ? 13.735 0.102 13.191 1.00 89.31 330 VAL A C 1
ATOM 2636 O O . VAL A 1 330 ? 13.322 0.259 12.037 1.00 89.31 330 VAL A O 1
ATOM 2639 N N . ASN A 1 331 ? 14.729 -0.748 13.465 1.00 89.00 331 ASN A N 1
ATOM 2640 C CA . ASN A 1 331 ? 15.253 -1.660 12.459 1.00 89.00 331 ASN A CA 1
ATOM 2641 C C . ASN A 1 331 ? 14.153 -2.642 12.056 1.00 89.00 331 ASN A C 1
ATOM 2643 O O . ASN A 1 331 ? 13.743 -3.491 12.842 1.00 89.00 331 ASN A O 1
ATOM 2647 N N . ILE A 1 332 ? 13.736 -2.567 10.799 1.00 88.44 332 ILE A N 1
ATOM 2648 C CA . ILE A 1 332 ? 12.647 -3.373 10.248 1.00 88.44 332 ILE A CA 1
ATOM 2649 C C . ILE A 1 332 ? 12.853 -4.889 10.394 1.00 88.44 332 ILE A C 1
ATOM 2651 O O . ILE A 1 332 ? 11.879 -5.624 10.457 1.00 88.44 332 ILE A O 1
ATOM 2655 N N . LYS A 1 333 ? 14.104 -5.366 10.503 1.00 84.12 333 LYS A N 1
ATOM 2656 C CA . LYS A 1 333 ? 14.417 -6.785 10.766 1.00 84.12 333 LYS A CA 1
ATOM 2657 C C . LYS A 1 333 ? 14.103 -7.228 12.195 1.00 84.12 333 LYS A C 1
ATOM 2659 O O . LYS A 1 333 ? 14.007 -8.419 12.452 1.00 84.12 333 LYS A O 1
ATOM 2664 N N . ALA A 1 334 ? 14.046 -6.279 13.122 1.00 86.88 334 ALA A N 1
ATOM 2665 C CA . ALA A 1 334 ? 13.710 -6.506 14.520 1.00 86.88 334 ALA A CA 1
ATOM 2666 C C . ALA A 1 334 ? 12.239 -6.172 14.814 1.00 86.88 334 ALA A C 1
ATOM 2668 O O . ALA A 1 334 ? 11.801 -6.315 15.955 1.00 86.88 334 ALA A O 1
ATOM 2669 N N . LEU A 1 335 ? 11.482 -5.713 13.808 1.00 91.44 335 LEU A N 1
ATOM 2670 C CA . LEU A 1 335 ? 10.069 -5.421 13.969 1.00 91.44 335 LEU A CA 1
ATOM 2671 C C . LEU A 1 335 ? 9.315 -6.729 14.212 1.00 91.44 335 LEU A C 1
ATOM 2673 O O . LEU A 1 335 ? 9.286 -7.613 13.362 1.00 91.44 335 LEU A O 1
ATOM 2677 N N . ASN A 1 336 ? 8.706 -6.834 15.386 1.00 90.88 336 ASN A N 1
ATOM 2678 C CA . ASN A 1 336 ? 7.860 -7.954 15.758 1.00 90.88 336 ASN A CA 1
ATOM 2679 C C . ASN A 1 336 ? 6.397 -7.537 15.603 1.00 90.88 336 ASN A C 1
ATOM 2681 O O . ASN A 1 336 ? 5.943 -6.658 16.328 1.00 90.88 336 ASN A O 1
ATOM 2685 N N . VAL A 1 337 ? 5.678 -8.146 14.664 1.00 93.19 337 VAL A N 1
ATOM 2686 C CA . VAL A 1 337 ? 4.240 -7.920 14.483 1.00 93.19 337 VAL A CA 1
ATOM 2687 C C . VAL A 1 337 ? 3.485 -9.014 15.232 1.00 93.19 337 VAL A C 1
ATOM 2689 O O . VAL A 1 337 ? 3.783 -10.199 15.083 1.00 93.19 337 VAL A O 1
ATOM 2692 N N . ASP A 1 338 ? 2.510 -8.628 16.056 1.00 91.19 338 ASP A N 1
ATOM 2693 C CA . ASP A 1 338 ? 1.713 -9.587 16.817 1.00 91.19 338 ASP A CA 1
ATOM 2694 C C . ASP A 1 338 ? 0.903 -10.522 15.901 1.00 91.19 338 ASP A C 1
ATOM 2696 O O . ASP A 1 338 ? 0.575 -10.187 14.764 1.00 91.19 338 ASP A O 1
ATOM 2700 N N . LYS A 1 339 ? 0.565 -11.718 16.403 1.00 89.31 339 LYS A N 1
ATOM 2701 C CA . LYS A 1 339 ? -0.097 -12.770 15.609 1.00 89.31 339 LYS A CA 1
ATOM 2702 C C . LYS A 1 339 ? -1.400 -12.312 14.944 1.00 89.31 339 LYS A C 1
ATOM 2704 O O . LYS A 1 339 ? -1.723 -12.824 13.880 1.00 89.31 339 LYS A O 1
ATOM 2709 N N . GLY A 1 340 ? -2.136 -11.395 15.577 1.00 87.50 340 GLY A N 1
ATOM 2710 C CA . GLY A 1 340 ? -3.379 -10.852 15.032 1.00 87.50 340 GLY A CA 1
ATOM 2711 C C . GLY A 1 340 ? -3.129 -9.882 13.879 1.00 87.50 340 GLY A C 1
ATOM 2712 O O . GLY A 1 340 ? -3.811 -9.955 12.863 1.00 87.50 340 GLY A O 1
ATOM 2713 N N . GLY A 1 341 ? -2.121 -9.016 14.010 1.00 91.88 341 GLY A N 1
ATOM 2714 C CA . GLY A 1 341 ? -1.738 -8.060 12.968 1.00 91.88 341 GLY A CA 1
ATOM 2715 C C . GLY A 1 341 ? -0.936 -8.661 11.807 1.00 91.88 341 GLY A C 1
ATOM 2716 O O . GLY A 1 341 ? -0.999 -8.138 10.696 1.00 91.88 341 GLY A O 1
ATOM 2717 N N . TYR A 1 342 ? -0.196 -9.754 12.028 1.00 94.94 342 TYR A N 1
ATOM 2718 C CA . TYR A 1 342 ? 0.744 -10.303 11.040 1.00 94.94 342 TYR A CA 1
ATOM 2719 C C . TYR A 1 342 ? 0.105 -10.607 9.670 1.00 94.94 342 TYR A C 1
ATOM 2721 O O . TYR A 1 342 ? 0.658 -10.150 8.670 1.00 94.94 342 TYR A O 1
ATOM 2729 N N . PRO A 1 343 ? -1.063 -11.280 9.563 1.00 95.56 343 PRO A N 1
ATOM 2730 C CA . PRO A 1 343 ? -1.701 -11.519 8.265 1.00 95.56 343 PRO A CA 1
ATOM 2731 C C . PRO A 1 343 ? -1.974 -10.231 7.475 1.00 95.56 343 PRO A C 1
ATOM 2733 O O . PRO A 1 343 ? -1.678 -10.17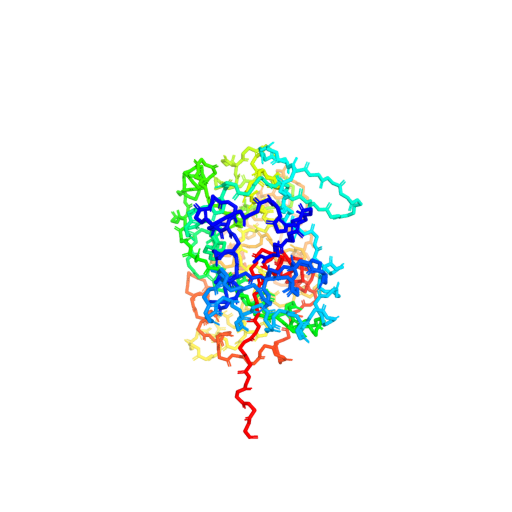5 6.284 1.00 95.56 343 PRO A O 1
ATOM 2736 N N . TYR A 1 344 ? -2.445 -9.175 8.146 1.00 96.06 344 TYR A N 1
ATOM 2737 C CA . TYR A 1 344 ? -2.708 -7.870 7.531 1.00 96.06 344 TYR A CA 1
ATOM 2738 C C . TYR A 1 344 ? -1.422 -7.175 7.086 1.00 96.06 344 TYR A C 1
ATOM 2740 O O . TYR A 1 344 ? -1.356 -6.645 5.980 1.00 96.06 344 TYR A O 1
ATOM 2748 N N . TRP A 1 345 ? -0.373 -7.222 7.912 1.00 97.25 345 TRP A N 1
ATOM 2749 C CA . TRP A 1 345 ? 0.943 -6.679 7.561 1.00 97.25 345 TRP A CA 1
ATOM 2750 C C . TRP A 1 345 ? 1.536 -7.353 6.324 1.00 97.25 345 TRP A C 1
ATOM 2752 O O . TRP A 1 345 ? 2.132 -6.680 5.483 1.00 97.25 345 TRP A O 1
ATOM 2762 N N . ILE A 1 346 ? 1.354 -8.667 6.190 1.00 97.25 346 ILE A N 1
ATOM 2763 C CA . ILE A 1 346 ? 1.811 -9.426 5.025 1.00 97.25 346 ILE A CA 1
ATOM 2764 C C . ILE A 1 346 ? 0.959 -9.110 3.798 1.00 97.25 346 ILE A C 1
ATOM 2766 O O . ILE A 1 346 ? 1.517 -8.843 2.738 1.00 97.25 346 ILE A O 1
ATOM 2770 N N . GLU A 1 347 ? -0.369 -9.095 3.923 1.00 96.56 347 GLU A N 1
ATOM 2771 C CA . GLU A 1 347 ? -1.275 -8.811 2.807 1.00 96.56 347 GLU A CA 1
ATOM 2772 C C . GLU A 1 347 ? -1.078 -7.389 2.263 1.00 96.56 347 GLU A C 1
ATOM 2774 O O . GLU A 1 347 ? -0.805 -7.197 1.073 1.00 96.56 347 GLU A O 1
ATOM 2779 N N . ILE A 1 348 ? -1.163 -6.386 3.140 1.00 98.06 348 ILE A N 1
ATOM 2780 C CA . ILE A 1 348 ? -0.982 -4.979 2.779 1.00 98.06 348 ILE A CA 1
ATOM 2781 C C . ILE A 1 348 ? 0.455 -4.753 2.318 1.00 98.06 348 ILE A C 1
ATOM 2783 O O . ILE A 1 348 ? 0.683 -4.106 1.298 1.00 98.06 348 ILE A O 1
ATOM 2787 N N . GLY A 1 349 ? 1.436 -5.337 3.011 1.00 97.75 349 GLY A N 1
ATOM 2788 C CA . GLY A 1 349 ? 2.836 -5.227 2.629 1.00 97.75 349 GLY A CA 1
ATOM 2789 C C . GLY A 1 349 ? 3.123 -5.808 1.244 1.00 97.75 349 GLY A C 1
ATOM 2790 O O . GLY A 1 349 ? 3.820 -5.172 0.449 1.00 97.75 349 GLY A O 1
ATOM 2791 N N . LYS A 1 350 ? 2.527 -6.957 0.901 1.00 96.56 350 LYS A N 1
ATOM 2792 C CA . LYS A 1 350 ? 2.599 -7.545 -0.443 1.00 96.56 350 LYS A CA 1
ATOM 2793 C C . LYS A 1 350 ? 1.973 -6.620 -1.481 1.00 96.56 350 LYS A C 1
ATOM 2795 O O . LYS A 1 350 ? 2.561 -6.412 -2.543 1.00 96.56 350 LYS A O 1
ATOM 2800 N N . LEU A 1 351 ? 0.804 -6.046 -1.197 1.00 97.31 351 LEU A N 1
ATOM 2801 C CA . LEU A 1 351 ? 0.131 -5.104 -2.095 1.00 97.31 351 LEU A CA 1
ATOM 2802 C C . LEU A 1 351 ? 0.983 -3.849 -2.340 1.00 97.31 351 LEU A C 1
ATOM 2804 O O . LEU A 1 351 ? 1.231 -3.481 -3.487 1.00 97.31 351 LEU A O 1
ATOM 2808 N N . VAL A 1 352 ? 1.499 -3.233 -1.278 1.00 98.19 352 VAL A N 1
ATOM 2809 C CA . VAL A 1 352 ? 2.389 -2.066 -1.358 1.00 98.19 352 VAL A CA 1
ATOM 2810 C C . VAL A 1 352 ? 3.662 -2.414 -2.137 1.00 98.19 352 VAL A C 1
ATOM 2812 O O . VAL A 1 352 ? 4.094 -1.643 -2.994 1.00 98.19 352 VAL A O 1
ATOM 2815 N N . ALA A 1 353 ? 4.247 -3.593 -1.918 1.00 96.50 353 ALA A N 1
ATOM 2816 C CA . ALA A 1 353 ? 5.428 -4.037 -2.652 1.00 96.50 353 ALA A CA 1
ATOM 2817 C C . ALA A 1 353 ? 5.147 -4.276 -4.149 1.00 96.50 353 ALA A C 1
ATOM 2819 O O . ALA A 1 353 ? 5.939 -3.831 -4.978 1.00 96.50 353 ALA A O 1
ATOM 2820 N N . ASN A 1 354 ? 4.014 -4.894 -4.507 1.00 95.12 354 ASN A N 1
ATOM 2821 C CA . ASN A 1 354 ? 3.587 -5.109 -5.900 1.00 95.12 354 ASN A CA 1
ATOM 2822 C C . ASN A 1 354 ? 3.574 -3.800 -6.712 1.00 95.12 354 ASN A C 1
ATOM 2824 O O . ASN A 1 354 ? 4.087 -3.727 -7.830 1.00 95.12 354 ASN A O 1
ATOM 2828 N N . TRP A 1 355 ? 2.998 -2.744 -6.137 1.00 97.19 355 TRP A N 1
ATOM 2829 C CA . TRP A 1 355 ? 2.852 -1.459 -6.821 1.00 97.19 355 TRP A CA 1
ATOM 2830 C C . TRP A 1 355 ? 4.106 -0.586 -6.706 1.00 97.19 355 TRP A C 1
ATOM 2832 O O . TRP A 1 355 ? 4.475 0.107 -7.653 1.00 97.19 355 TRP A O 1
ATOM 2842 N N . GLY A 1 356 ? 4.821 -0.659 -5.586 1.00 96.44 356 GLY A N 1
ATOM 2843 C CA . GLY A 1 356 ? 5.925 0.245 -5.267 1.00 96.44 356 GLY A CA 1
ATOM 2844 C C . GLY A 1 356 ? 7.325 -0.290 -5.526 1.00 96.44 356 GLY A C 1
ATOM 2845 O O . GLY A 1 356 ? 8.287 0.428 -5.276 1.00 96.44 356 GLY A O 1
ATOM 2846 N N . CYS A 1 357 ? 7.496 -1.535 -5.977 1.00 94.44 357 CYS A N 1
ATOM 2847 C CA . CYS A 1 357 ? 8.834 -2.113 -6.102 1.00 94.44 357 CYS A CA 1
ATOM 2848 C C . CYS A 1 357 ? 9.726 -1.322 -7.075 1.00 94.44 357 CYS A C 1
ATOM 2850 O O . CYS A 1 357 ? 9.330 -1.000 -8.202 1.00 94.44 357 CYS A O 1
ATOM 2852 N N . ALA A 1 358 ? 10.960 -1.078 -6.646 1.00 93.00 358 ALA A N 1
ATOM 2853 C CA . ALA A 1 358 ? 12.017 -0.487 -7.447 1.00 93.00 358 ALA A CA 1
ATOM 2854 C C . ALA A 1 358 ? 13.382 -1.085 -7.083 1.00 93.00 358 ALA A C 1
ATOM 2856 O O . ALA A 1 358 ? 13.550 -1.758 -6.058 1.00 93.00 358 ALA A O 1
ATOM 2857 N N . PHE A 1 359 ? 14.368 -0.835 -7.941 1.00 84.88 359 PHE A N 1
ATOM 2858 C CA . PHE A 1 359 ? 15.714 -1.377 -7.796 1.00 84.88 359 PHE A CA 1
ATOM 2859 C C . PHE A 1 359 ? 16.408 -0.799 -6.541 1.00 84.88 359 PHE A C 1
ATOM 2861 O O . PHE A 1 359 ? 16.375 0.420 -6.334 1.00 84.88 359 PHE A O 1
ATOM 2868 N N . PRO A 1 360 ? 17.019 -1.628 -5.673 1.00 81.44 360 PRO A N 1
ATOM 2869 C CA . PRO A 1 360 ? 17.695 -1.152 -4.468 1.00 81.44 360 PRO A CA 1
ATOM 2870 C C . PRO A 1 360 ? 18.976 -0.393 -4.839 1.00 81.44 360 PRO A C 1
ATOM 2872 O O . PRO A 1 360 ? 19.674 -0.752 -5.781 1.00 81.44 360 PRO A O 1
ATOM 2875 N N . SER A 1 361 ? 19.345 0.654 -4.102 1.00 66.69 361 SER A N 1
ATOM 2876 C CA . SER A 1 361 ? 20.626 1.326 -4.344 1.00 66.69 361 SER A CA 1
ATOM 2877 C C . SER A 1 361 ? 21.784 0.330 -4.178 1.00 66.69 361 SER A C 1
ATOM 2879 O O . SER A 1 361 ? 21.933 -0.286 -3.120 1.00 66.69 361 SER A O 1
ATOM 2881 N N . ARG A 1 362 ? 22.628 0.161 -5.212 1.00 58.81 362 ARG A N 1
ATOM 2882 C CA . ARG A 1 362 ? 23.895 -0.567 -5.047 1.00 58.81 362 ARG A CA 1
ATOM 2883 C C . ARG A 1 362 ? 24.683 0.169 -3.962 1.00 58.81 362 ARG A C 1
ATOM 2885 O O . ARG A 1 362 ? 24.974 1.354 -4.117 1.00 58.81 362 ARG A O 1
ATOM 2892 N N . LYS A 1 363 ? 25.056 -0.519 -2.876 1.00 44.28 363 LYS A N 1
ATOM 2893 C CA . LYS A 1 363 ? 26.183 -0.045 -2.064 1.00 44.28 363 LYS A CA 1
ATOM 2894 C C . LYS A 1 363 ? 27.359 0.075 -3.027 1.00 44.28 363 LYS A C 1
ATOM 2896 O O . LYS A 1 363 ? 27.620 -0.882 -3.759 1.00 44.28 363 LYS A O 1
ATOM 2901 N N . ALA A 1 364 ? 28.005 1.240 -3.078 1.00 32.75 364 ALA A N 1
ATOM 2902 C CA . ALA A 1 364 ? 29.255 1.374 -3.813 1.00 32.75 364 ALA A CA 1
ATOM 2903 C C . ALA A 1 364 ? 30.145 0.202 -3.384 1.00 32.75 364 ALA A C 1
ATOM 2905 O O . ALA A 1 364 ? 30.353 -0.002 -2.187 1.00 32.75 364 ALA A O 1
ATOM 2906 N N . ARG A 1 365 ? 30.552 -0.640 -4.340 1.00 29.69 365 ARG A N 1
ATOM 2907 C CA . ARG A 1 365 ? 31.540 -1.681 -4.065 1.00 29.69 365 ARG A CA 1
ATOM 2908 C C . ARG A 1 365 ? 32.814 -0.921 -3.696 1.00 29.69 365 ARG A C 1
ATOM 2910 O O . ARG A 1 365 ? 33.370 -0.254 -4.563 1.00 29.69 365 ARG A O 1
ATOM 2917 N N . SER A 1 366 ? 33.141 -0.912 -2.406 1.00 30.83 366 SER A N 1
ATOM 2918 C CA . SER A 1 366 ? 34.379 -0.355 -1.855 1.00 30.83 366 SER A CA 1
ATOM 2919 C C . SER A 1 366 ? 35.577 -1.151 -2.332 1.00 30.83 366 SER A C 1
ATOM 2921 O O . SER A 1 366 ? 35.446 -2.400 -2.292 1.00 30.83 366 SER A O 1
#

Radius of gyration: 24.32 Å; chains: 1; bounding box: 64×32×73 Å

Sequence (366 aa):
MIFSVKNCSPSQYGDESNEFRALSNLLRSHGDRNNLVFFDKNTIRDIINSPMFCKIDRCIAVDIFDTMSEYQQLLNLFDIIVEIDFCYSGCNIISQGDKSVIKLDTSYFNLFTSVNPVVFLAENSLDIDVYLKMGGFYVKEYGINTRITFDGRSGGGSQVKRIYDSLKNSDLFCLCIVDNDKKHPSGSEGSTSAQFSIHDRGLNGKTFVKILDVHEIECLLPLNIIETVLREENYSSEYIDNYDLLARIARNNPELRLFLDHKNGISLKKAIELDSVYGPFYLDAFNHYNGFKNKDCISEKECSDCGNCLEVKGFGENLLKNFVKHINEVNIKALNVDKGGYPYWIEIGKLVANWGCAFPSRKARS

pLDDT: mean 89.98, std 8.64, range [29.69, 98.5]

Secondary structure (DSSP, 8-state):
-EEEEES--TTTS-TT-HHHHHHHHHHHHHHTTS-EEE--HHHHHHHHH-TTS-HHHHHHHHHHHHHHHHHHHHHHH-SEEEEEETT--SEEEEEETTEEEEEE-GGGGGSGGGGSPPEEEESSHHHHHHHHHHHHHHHHHTT---EE--EEEE--GGGHHHHHHHHHTTTS-EEEEEE---SSTTSPP-TTGGGS-TTTBEEETTEEEEEESSS-GGGGS-HHHHHHHHHHTT--HHHHHHHHHHHHHHHH-TTHHHHS-TTTEEEHHHHHHHHHHH-SSHHHHHTTSHHHHT-HHHHHT-----S---EEE---TTHHHHHHHHHHHS-GGG----TTTHHHHHHHHHHHHHHHEEPPPPPP--